Protein AF-V5GSS6-F1 (afdb_monomer)

pLDDT: mean 90.72, std 11.89, range [42.31, 98.62]

Radius of gyration: 19.03 Å; Cα contacts (8 Å, |Δi|>4): 322; chains: 1; bounding box: 52×34×52 Å

InterPro domains:
  IPR001360 Glycoside hydrolase family 1 [PF00232] (30-218)
  IPR001360 Glycoside hydrolase family 1 [PR00131] (113-127)
  IPR001360 Glycoside hydrolase family 1 [PR00131] (185-193)
  IPR001360 Glycoside hydrolase family 1 [PR00131] (201-212)
  IPR001360 Glycoside hydrolase family 1 [PTHR10353] (26-218)
  IPR017853 Glycoside hydrolase superfamily [SSF51445] (29-218)
  IPR018120 Glycoside hydrolase family 1, active site [PS00572] (185-193)

Mean predicted aligned error: 5.28 Å

Foldseek 3Di:
DLLCVLVVLVVVLVVLLVVLCCCVPPPPPVPPDFDDDEFEDAQEAQQDPDPQSVVLNVLRCLLGVVSNVCCAQVQFRDPLLVVLQQVLCVLLPHPGGSRDGDDPVSSVSNYNSGQFYEYAYEAYWYKGAADQDDHDDDDSCSSSRIDTHHDPPFDAAPDPVHGLDQLSLLVVVVVCCVPRNDGHYHYPHYFGHHDPPDPPCVVRVVSVVSNVVSVVVD

Nearest PDB structures (foldseek):
  3vif-assembly1_A  TM=9.449E-01  e=3.484E-22  Neotermes koshunensis
  3vik-assembly1_A  TM=9.457E-01  e=9.449E-22  Neotermes koshunensis
  3vij-assembly1_A  TM=9.451E-01  e=1.139E-21  Neotermes koshunensis
  3vim-assembly1_A  TM=9.456E-01  e=1.876E-21  Neotermes koshunensis
  2zox-assembly1_A  TM=9.275E-01  e=4.259E-19  Homo sapiens

Solvent-accessible surface area (backbone atoms only — not comparable to full-atom values): 12236 Å² total; per-residue (Å²): 115,52,67,54,55,56,49,46,53,49,48,52,51,52,52,50,48,53,52,47,51,42,42,70,72,72,77,32,88,88,52,97,74,83,56,59,65,78,46,64,47,65,26,54,40,46,63,48,94,48,69,60,14,44,51,30,15,52,49,50,46,34,66,54,44,24,56,64,43,24,27,34,74,73,20,45,71,37,64,72,56,53,54,41,36,34,52,52,20,48,73,59,67,43,98,54,51,80,63,84,79,76,50,73,69,52,25,64,61,41,31,65,66,52,73,47,45,32,34,29,45,66,31,38,32,34,16,32,53,45,79,70,62,74,80,84,65,86,39,71,65,50,59,65,25,56,47,75,44,70,62,85,88,49,52,60,46,69,46,94,90,40,24,64,43,34,66,32,55,19,53,43,52,47,48,48,37,71,73,74,38,96,62,59,72,45,78,78,41,70,74,73,58,76,79,83,84,61,86,85,47,64,69,53,53,51,46,52,54,42,38,54,50,20,58,73,75,85

Sequence (218 aa):
WLPRVFMFVVSCLFFFFFASYFYLIYQFSTFEGTITIVIDTTWFEPGSDSEEDQEAAERMLQFTFGLYANPIFMGNWPQVVIDRIAERSELEGFSSSRLPAFTDEEIVYIKGTYDYLALNHYSTLMVNATADAPIGDPSYDNDISVLAWRQPEWPSGSADWFAVVPWGMRRLLVWLKKTYGDVEIIITENGLSDNTGIMEDDHRVSYYQGYLSACLDA

Structure (mmCIF, N/CA/C/O backbone):
data_AF-V5GSS6-F1
#
_entry.id   AF-V5GSS6-F1
#
loop_
_atom_site.group_PDB
_atom_site.id
_atom_site.type_symbol
_atom_site.label_atom_id
_atom_site.label_alt_id
_atom_site.label_comp_id
_atom_site.label_asym_id
_atom_site.label_entity_id
_atom_site.label_seq_id
_atom_site.pdbx_PDB_ins_code
_atom_site.Cartn_x
_atom_site.Cartn_y
_atom_site.Cartn_z
_atom_site.occupancy
_atom_site.B_iso_or_equiv
_atom_site.auth_seq_id
_atom_site.auth_comp_id
_atom_site.auth_asym_id
_atom_site.auth_atom_id
_atom_site.pdbx_PDB_model_num
ATOM 1 N N . TRP A 1 1 ? -7.466 18.459 9.137 1.00 42.31 1 TRP A N 1
ATOM 2 C CA . TRP A 1 1 ? -6.937 17.781 7.937 1.00 42.31 1 TRP A CA 1
ATOM 3 C C . TRP A 1 1 ? -7.313 16.299 7.917 1.00 42.31 1 TRP A C 1
ATOM 5 O O . TRP A 1 1 ? -7.804 15.843 6.897 1.00 42.31 1 TRP A O 1
ATOM 15 N N . LEU A 1 2 ? -7.247 15.591 9.050 1.00 42.59 2 LEU A N 1
ATOM 16 C CA . LEU A 1 2 ? -7.652 14.182 9.178 1.00 42.59 2 LEU A CA 1
ATOM 17 C C . LEU A 1 2 ? -9.080 13.798 8.755 1.00 42.59 2 LEU A C 1
ATOM 19 O O . LEU A 1 2 ? -9.226 12.787 8.071 1.00 42.59 2 LEU A O 1
ATOM 23 N N . PRO A 1 3 ? -10.125 14.600 9.064 1.00 51.25 3 PRO A N 1
ATOM 24 C CA . PRO A 1 3 ? -11.463 14.299 8.578 1.00 51.25 3 PRO A CA 1
ATOM 25 C C . PRO A 1 3 ? -11.501 14.257 7.056 1.00 51.25 3 PRO A C 1
ATOM 27 O O . PRO A 1 3 ? -12.318 13.549 6.512 1.00 51.25 3 PRO A O 1
ATOM 30 N N . ARG A 1 4 ? -10.617 14.977 6.348 1.00 55.94 4 ARG A N 1
ATOM 31 C CA . ARG A 1 4 ? -10.642 15.031 4.882 1.00 55.94 4 ARG A CA 1
ATOM 32 C C . ARG A 1 4 ? -10.049 13.795 4.224 1.00 55.94 4 ARG A C 1
ATOM 34 O O . ARG A 1 4 ? -10.576 13.425 3.192 1.00 55.94 4 ARG A O 1
ATOM 41 N N . VAL A 1 5 ? -9.009 13.170 4.784 1.00 62.09 5 VAL A N 1
ATOM 42 C CA . VAL A 1 5 ? -8.415 11.957 4.187 1.00 62.09 5 VAL A CA 1
ATOM 43 C C . VAL A 1 5 ? -9.380 10.791 4.335 1.00 62.09 5 VAL A C 1
ATOM 45 O O . VAL A 1 5 ? -9.786 10.215 3.333 1.00 62.09 5 VAL A O 1
ATOM 48 N N . PHE A 1 6 ? -9.849 10.517 5.555 1.00 61.66 6 PHE A N 1
ATOM 49 C CA . PHE A 1 6 ? -10.824 9.446 5.759 1.00 61.66 6 PHE A CA 1
ATOM 50 C C . PHE A 1 6 ? -12.158 9.754 5.086 1.00 61.66 6 PHE A C 1
ATOM 52 O O . PHE A 1 6 ? -12.709 8.875 4.443 1.00 61.66 6 PHE A O 1
ATOM 59 N N . MET A 1 7 ? -12.648 10.998 5.116 1.00 55.75 7 MET A N 1
ATOM 60 C CA . MET A 1 7 ? -13.855 11.354 4.360 1.00 55.75 7 MET A CA 1
ATOM 61 C C . MET A 1 7 ? -13.638 11.262 2.849 1.00 55.75 7 MET A C 1
ATOM 63 O O . MET A 1 7 ? -14.589 10.940 2.152 1.00 55.75 7 MET A O 1
ATOM 67 N N . PHE A 1 8 ? -12.435 11.513 2.325 1.00 65.00 8 PHE A N 1
ATOM 68 C CA . PHE A 1 8 ? -12.121 11.315 0.908 1.00 65.00 8 PHE A CA 1
ATOM 69 C C . PHE A 1 8 ? -12.132 9.831 0.551 1.00 65.00 8 PHE A C 1
ATOM 71 O O . PHE A 1 8 ? -12.852 9.456 -0.364 1.00 65.00 8 PHE A O 1
ATOM 78 N N . VAL A 1 9 ? -11.433 8.989 1.317 1.00 67.25 9 VAL A N 1
ATOM 79 C CA . VAL A 1 9 ? -11.430 7.527 1.140 1.00 67.25 9 VAL A CA 1
ATOM 80 C C . VAL A 1 9 ? -12.852 6.980 1.208 1.00 67.25 9 VAL A C 1
ATOM 82 O O . VAL A 1 9 ? -13.300 6.298 0.294 1.00 67.25 9 VAL A O 1
ATOM 85 N N . VAL A 1 10 ? -13.593 7.351 2.252 1.00 70.19 10 VAL A N 1
ATOM 86 C CA . VAL A 1 10 ? -14.997 6.983 2.442 1.00 70.19 10 VAL A CA 1
ATOM 87 C C . VAL A 1 10 ? -15.836 7.469 1.259 1.00 70.19 10 VAL A C 1
ATOM 89 O O . VAL A 1 10 ? -16.574 6.683 0.682 1.00 70.19 10 VAL A O 1
ATOM 92 N N . SER A 1 11 ? -15.681 8.721 0.817 1.00 72.56 11 SER A N 1
ATOM 93 C CA . SER A 1 11 ? -16.411 9.248 -0.346 1.00 72.56 11 SER A CA 1
ATOM 94 C C . SER A 1 11 ? -16.074 8.494 -1.633 1.00 72.56 11 SER A C 1
ATOM 96 O O . SER A 1 11 ? -16.980 8.211 -2.407 1.00 72.56 11 SER A O 1
ATOM 98 N N . CYS A 1 12 ? -14.807 8.144 -1.864 1.00 76.38 12 CYS A N 1
ATOM 99 C CA . CYS A 1 12 ? -14.376 7.340 -3.006 1.00 76.38 12 CYS A CA 1
ATOM 100 C C . CYS A 1 12 ? -14.988 5.939 -2.967 1.00 76.38 12 CYS A C 1
ATOM 102 O O . CYS A 1 12 ? -15.525 5.492 -3.978 1.00 76.38 12 CYS A O 1
ATOM 104 N N . LEU A 1 13 ? -14.967 5.281 -1.804 1.00 75.25 13 LEU A N 1
ATOM 105 C CA . LEU A 1 13 ? -15.565 3.961 -1.613 1.00 75.25 13 LEU A CA 1
ATOM 106 C C . LEU A 1 13 ? -17.078 3.997 -1.812 1.00 75.25 13 LEU A C 1
ATOM 108 O O . LEU A 1 13 ? -17.597 3.178 -2.562 1.00 75.25 13 LEU A O 1
ATOM 112 N N . PHE A 1 14 ? -17.779 4.975 -1.233 1.00 73.75 14 PHE A N 1
ATOM 113 C CA . PHE A 1 14 ? -19.215 5.151 -1.452 1.00 73.75 14 PHE A CA 1
ATOM 114 C C . PHE A 1 14 ? -19.532 5.471 -2.917 1.00 73.75 14 PHE A C 1
ATOM 116 O O . PHE A 1 14 ? -20.496 4.942 -3.463 1.00 73.75 14 PHE A O 1
ATOM 123 N N . PHE A 1 15 ? -18.733 6.297 -3.593 1.00 76.88 15 PHE A N 1
ATOM 124 C CA . PHE A 1 15 ? -18.964 6.608 -5.004 1.00 76.88 15 PHE A CA 1
ATOM 125 C C . PHE A 1 15 ? -18.761 5.380 -5.899 1.00 76.88 15 PHE A C 1
ATOM 127 O O . PHE A 1 15 ? -19.598 5.100 -6.757 1.00 76.88 15 PHE A O 1
ATOM 134 N N . PHE A 1 16 ? -17.688 4.619 -5.665 1.00 76.94 16 PHE A N 1
ATOM 135 C CA . PHE A 1 16 ? -17.433 3.356 -6.353 1.00 76.94 16 PHE A CA 1
ATOM 136 C C . PHE A 1 16 ? -18.555 2.345 -6.100 1.00 76.94 16 PHE A C 1
ATOM 138 O O . PHE A 1 16 ? -19.090 1.765 -7.039 1.00 76.94 16 PHE A O 1
ATOM 145 N N . PHE A 1 17 ? -18.980 2.216 -4.848 1.00 72.88 17 PHE A N 1
ATOM 146 C CA . PHE A 1 17 ? -20.127 1.417 -4.434 1.00 72.88 17 PHE A CA 1
ATOM 147 C C . PHE A 1 17 ? -21.408 1.786 -5.188 1.00 72.88 17 PHE A C 1
ATOM 149 O O . PHE A 1 17 ? -22.110 0.913 -5.693 1.00 72.88 17 PHE A O 1
ATOM 156 N N . PHE A 1 18 ? -21.730 3.078 -5.303 1.00 73.94 18 PHE A N 1
ATOM 157 C CA . PHE A 1 18 ? -22.951 3.496 -5.989 1.00 73.94 18 PHE A CA 1
ATOM 158 C C . PHE A 1 18 ? -22.863 3.164 -7.479 1.00 73.94 18 PHE A C 1
ATOM 160 O O . PHE A 1 18 ? -23.862 2.760 -8.075 1.00 73.94 18 PHE A O 1
ATOM 167 N N . ALA A 1 19 ? -21.672 3.286 -8.067 1.00 73.00 19 ALA A N 1
ATOM 168 C CA . ALA A 1 19 ? -21.424 2.901 -9.447 1.00 73.00 19 ALA A CA 1
ATOM 169 C C . ALA A 1 19 ? -21.544 1.381 -9.661 1.00 73.00 19 ALA A C 1
ATOM 171 O O . ALA A 1 19 ? -22.217 0.969 -10.605 1.00 73.00 19 ALA A O 1
ATOM 172 N N . SER A 1 20 ? -20.967 0.549 -8.786 1.00 70.56 20 SER A N 1
ATOM 173 C CA . SER A 1 20 ? -21.040 -0.916 -8.889 1.00 70.56 20 SER A CA 1
ATOM 174 C C . SER A 1 20 ? -22.449 -1.444 -8.648 1.00 70.56 20 SER A C 1
ATOM 176 O O . SER A 1 20 ? -22.938 -2.274 -9.411 1.00 70.56 20 SER A O 1
ATOM 178 N N . TYR A 1 21 ? -23.170 -0.892 -7.676 1.00 68.81 21 TYR A N 1
ATOM 179 C CA . TYR A 1 21 ? -24.572 -1.228 -7.461 1.00 68.81 21 TYR A CA 1
ATOM 180 C C . TYR A 1 21 ? -25.459 -0.819 -8.639 1.00 68.81 21 TYR A C 1
ATOM 182 O O . TYR A 1 21 ? -26.310 -1.590 -9.083 1.00 68.81 21 TYR A O 1
ATOM 190 N N . PHE A 1 22 ? -25.265 0.388 -9.177 1.00 66.12 22 PHE A N 1
ATOM 191 C CA . PHE A 1 22 ? -26.007 0.832 -10.354 1.00 66.12 22 PHE A CA 1
ATOM 192 C C . PHE A 1 22 ? -25.709 -0.055 -11.571 1.00 66.12 22 PHE A C 1
ATOM 194 O O . PHE A 1 22 ? -26.634 -0.414 -12.305 1.00 66.12 22 PHE A O 1
ATOM 201 N N . TYR A 1 23 ? -24.446 -0.456 -11.743 1.00 62.50 23 TYR A N 1
ATOM 202 C CA . TYR A 1 23 ? -24.013 -1.402 -12.767 1.00 62.50 23 TYR A CA 1
ATOM 203 C C . TYR A 1 23 ? -24.733 -2.754 -12.635 1.00 62.50 23 TYR A C 1
ATOM 205 O O . TYR A 1 23 ? -25.374 -3.204 -13.588 1.00 62.50 23 TYR A O 1
ATOM 213 N N . LEU A 1 24 ? -24.710 -3.338 -11.433 1.00 64.50 24 LEU A N 1
ATOM 214 C CA . LEU A 1 24 ? -25.298 -4.643 -11.127 1.00 64.50 24 LEU A CA 1
ATOM 215 C C . LEU A 1 24 ? -26.832 -4.658 -11.222 1.00 64.50 24 LEU A C 1
ATOM 217 O O . LEU A 1 24 ? -27.405 -5.650 -11.670 1.00 64.50 24 LEU A O 1
ATOM 221 N N . ILE A 1 25 ? -27.514 -3.585 -10.801 1.00 63.66 25 ILE A N 1
ATOM 222 C CA . ILE A 1 25 ? -28.977 -3.599 -10.633 1.00 63.66 25 ILE A CA 1
ATOM 223 C C . ILE A 1 25 ? -29.736 -2.893 -11.757 1.00 63.66 25 ILE A C 1
ATOM 225 O O . ILE A 1 25 ? -30.793 -3.377 -12.164 1.00 63.66 25 ILE A O 1
ATOM 229 N N . TYR A 1 26 ? -29.262 -1.745 -12.243 1.00 59.59 26 TYR A N 1
ATOM 230 C CA . TYR A 1 26 ? -30.151 -0.814 -12.947 1.00 59.59 26 TYR A CA 1
ATOM 231 C C . TYR A 1 26 ? -29.974 -0.735 -14.461 1.00 59.59 26 TYR A C 1
ATOM 233 O O . TYR A 1 26 ? -30.942 -0.358 -15.123 1.00 59.59 26 TYR A O 1
ATOM 241 N N . GLN A 1 27 ? -28.817 -1.079 -15.043 1.00 52.56 27 GLN A N 1
ATOM 242 C CA . GLN A 1 27 ? -28.641 -0.829 -16.485 1.00 52.56 27 GLN A CA 1
ATOM 243 C C . GLN A 1 27 ? -27.786 -1.803 -17.305 1.00 52.56 27 GLN A C 1
ATOM 245 O O . GLN A 1 27 ? -27.842 -1.708 -18.531 1.00 52.56 27 GLN A O 1
ATOM 250 N N . PHE A 1 28 ? -27.064 -2.756 -16.702 1.00 54.84 28 PHE A N 1
ATOM 251 C CA . PHE A 1 28 ? -26.128 -3.602 -17.460 1.00 54.84 28 PHE A CA 1
ATOM 252 C C . PHE A 1 28 ? -26.300 -5.111 -17.286 1.00 54.84 28 PHE A C 1
ATOM 254 O O . PHE A 1 28 ? -25.495 -5.860 -17.816 1.00 54.84 28 PHE A O 1
ATOM 261 N N . SER A 1 29 ? -27.404 -5.598 -16.710 1.00 55.56 29 SER A N 1
ATOM 262 C CA . SE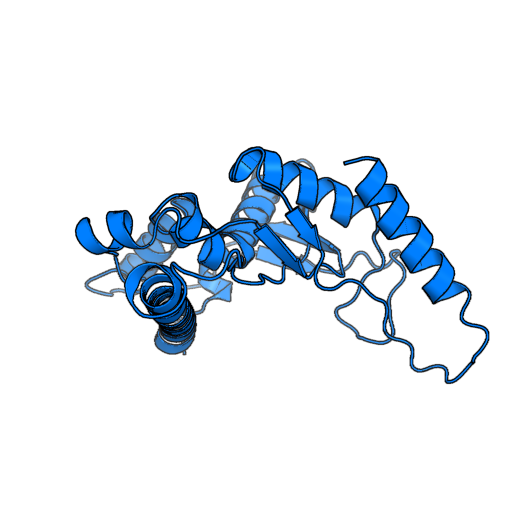R A 1 29 ? -27.706 -7.046 -16.677 1.00 55.56 29 SER A CA 1
ATOM 263 C C . SER A 1 29 ? -27.844 -7.708 -18.063 1.00 55.56 29 SER A C 1
ATOM 265 O O . SER A 1 29 ? -27.986 -8.924 -18.162 1.00 55.56 29 SER A O 1
ATOM 267 N N . THR A 1 30 ? -27.813 -6.914 -19.139 1.00 63.62 30 THR A N 1
ATOM 268 C CA . THR A 1 30 ? -27.814 -7.358 -20.542 1.00 63.62 30 THR A CA 1
ATOM 269 C C . THR A 1 30 ? -26.440 -7.272 -21.220 1.00 63.62 30 THR A C 1
ATOM 271 O O . THR A 1 30 ? -26.314 -7.701 -22.365 1.00 63.62 30 THR A O 1
ATOM 274 N N . PHE A 1 31 ? -25.418 -6.742 -20.541 1.00 67.25 31 PHE A N 1
ATOM 275 C CA . PHE A 1 31 ? -24.056 -6.591 -21.050 1.00 67.25 31 PHE A CA 1
ATOM 276 C C . PHE A 1 31 ? -23.075 -7.361 -20.156 1.00 67.25 31 PHE A C 1
ATOM 278 O O . PHE A 1 31 ? -23.023 -7.132 -18.953 1.00 67.25 31 PHE A O 1
ATOM 285 N N . GLU A 1 32 ? -22.264 -8.237 -20.749 1.00 76.62 32 GLU A N 1
ATOM 286 C CA . GLU A 1 32 ? -21.224 -9.032 -20.067 1.00 76.62 32 GLU A CA 1
ATOM 287 C C . GLU A 1 32 ? -19.963 -8.192 -19.774 1.00 76.62 32 GLU A C 1
ATOM 289 O O . GLU A 1 32 ? -18.865 -8.508 -20.225 1.00 76.62 32 GLU A O 1
ATOM 294 N N . GLY A 1 33 ? -20.125 -7.051 -19.105 1.00 80.69 33 G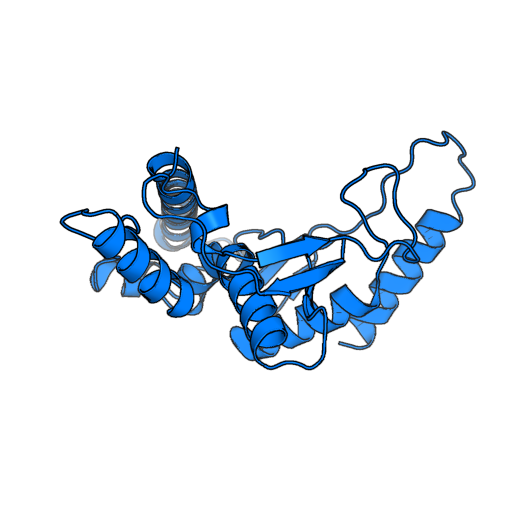LY A N 1
ATOM 295 C CA . GLY A 1 33 ? -18.992 -6.230 -18.676 1.00 80.69 33 GLY A CA 1
ATOM 296 C C . GLY A 1 33 ? -18.473 -6.640 -17.298 1.00 80.69 33 GLY A C 1
ATOM 297 O O . GLY A 1 33 ? -19.100 -7.417 -16.583 1.00 80.69 33 GLY A O 1
ATOM 298 N N . THR A 1 34 ? -17.331 -6.069 -16.930 1.00 87.94 34 THR A N 1
ATOM 299 C CA . THR A 1 34 ? -16.725 -6.215 -15.605 1.00 87.94 34 THR A CA 1
ATOM 300 C C . THR A 1 34 ? -16.420 -4.842 -15.016 1.00 87.94 34 THR A C 1
ATOM 302 O O . THR A 1 34 ? -16.123 -3.899 -15.757 1.00 87.94 34 THR A O 1
ATOM 305 N N . ILE A 1 35 ? -16.444 -4.725 -13.695 1.00 87.50 35 ILE A N 1
ATOM 306 C CA . ILE A 1 35 ? -16.178 -3.510 -12.939 1.00 87.50 35 ILE A CA 1
ATOM 307 C C . ILE A 1 35 ? -15.254 -3.788 -11.749 1.00 87.50 35 ILE A C 1
ATOM 309 O O . ILE A 1 35 ? -15.360 -4.789 -11.041 1.00 87.50 35 ILE A O 1
ATOM 313 N N . THR A 1 36 ? -14.334 -2.860 -11.509 1.00 91.50 36 THR A N 1
ATOM 314 C CA . THR A 1 36 ? -13.512 -2.828 -10.299 1.00 91.50 36 THR A CA 1
ATOM 315 C C . THR A 1 36 ? -13.014 -1.410 -10.026 1.00 91.50 36 THR A C 1
ATOM 317 O O . THR A 1 36 ? -13.252 -0.493 -10.819 1.00 91.50 36 THR A O 1
ATOM 320 N N . ILE A 1 37 ? -12.318 -1.234 -8.907 1.00 90.69 37 ILE A N 1
ATOM 321 C CA . ILE A 1 37 ? -11.563 -0.033 -8.572 1.00 90.69 37 ILE A CA 1
ATOM 322 C C . ILE A 1 37 ? -10.073 -0.273 -8.833 1.00 90.69 37 ILE A C 1
ATOM 324 O O . ILE A 1 37 ? -9.535 -1.332 -8.517 1.00 90.69 37 ILE A O 1
ATOM 328 N N . VAL A 1 38 ? -9.405 0.727 -9.402 1.00 94.94 38 VAL A N 1
ATOM 329 C CA . VAL A 1 38 ? -7.946 0.734 -9.542 1.00 94.94 38 VAL A CA 1
ATOM 330 C C . VAL A 1 38 ? -7.337 1.312 -8.273 1.00 94.94 38 VAL A C 1
ATOM 332 O O . VAL A 1 38 ? -7.702 2.418 -7.871 1.00 94.94 38 VAL A O 1
ATOM 335 N N . ILE A 1 39 ? -6.410 0.581 -7.655 1.00 96.25 39 ILE A N 1
ATOM 336 C CA . ILE A 1 39 ? -5.705 1.023 -6.450 1.00 96.25 39 ILE A CA 1
ATOM 337 C C . ILE A 1 39 ? -4.214 1.138 -6.771 1.00 96.25 39 ILE A C 1
ATOM 339 O O . ILE A 1 39 ? -3.595 0.209 -7.287 1.00 96.25 39 ILE A O 1
ATOM 343 N N . ASP A 1 40 ? -3.642 2.301 -6.476 1.00 95.56 40 ASP A N 1
ATOM 344 C CA . ASP A 1 40 ? -2.203 2.554 -6.544 1.00 95.56 40 ASP A CA 1
ATOM 345 C C . ASP A 1 40 ? -1.521 2.084 -5.257 1.00 95.56 40 ASP A C 1
ATOM 347 O O . ASP A 1 40 ? -2.039 2.305 -4.160 1.00 95.56 40 ASP A O 1
ATOM 351 N N . THR A 1 41 ? -0.370 1.416 -5.378 1.00 96.50 41 THR A N 1
ATOM 352 C CA . THR A 1 41 ? 0.457 1.079 -4.215 1.00 96.50 41 THR A CA 1
ATOM 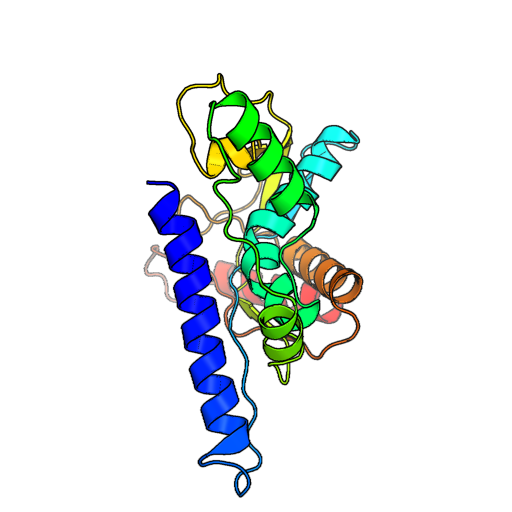353 C C . THR A 1 41 ? 1.928 0.869 -4.548 1.00 96.50 41 THR A C 1
ATOM 355 O O . THR A 1 41 ? 2.319 0.186 -5.497 1.00 96.50 41 THR A O 1
ATOM 358 N N . THR A 1 42 ? 2.763 1.422 -3.673 1.00 97.12 42 THR A N 1
ATOM 359 C CA . THR A 1 42 ? 4.199 1.147 -3.576 1.00 97.12 42 THR A CA 1
ATOM 360 C C . THR A 1 42 ? 4.429 -0.140 -2.785 1.00 97.12 42 THR A C 1
ATOM 362 O O . THR A 1 42 ? 3.733 -0.396 -1.808 1.00 97.12 42 THR A O 1
ATOM 365 N N . TRP A 1 43 ? 5.418 -0.951 -3.169 1.00 98.56 43 TRP A N 1
ATOM 366 C CA . TRP A 1 43 ? 5.855 -2.036 -2.287 1.00 98.56 43 TRP A CA 1
ATOM 367 C C . TRP A 1 43 ? 6.673 -1.444 -1.136 1.00 98.56 43 TRP A C 1
ATOM 369 O O . TRP A 1 43 ? 7.591 -0.656 -1.371 1.00 98.56 43 TRP A O 1
ATOM 379 N N . PHE A 1 44 ? 6.345 -1.822 0.095 1.00 98.44 44 PHE A N 1
ATOM 380 C CA . PHE A 1 44 ? 7.050 -1.376 1.291 1.00 98.44 44 PHE A CA 1
ATOM 381 C C . PHE A 1 44 ? 7.894 -2.527 1.826 1.00 98.44 44 PHE A C 1
ATOM 383 O O . PHE A 1 44 ? 7.375 -3.490 2.381 1.00 98.44 44 PHE A O 1
ATOM 390 N N . GLU A 1 45 ? 9.201 -2.441 1.613 1.00 98.44 45 GLU A N 1
ATOM 391 C CA . GLU A 1 45 ? 10.164 -3.421 2.095 1.00 98.44 45 GLU A CA 1
ATOM 392 C C . GLU A 1 45 ? 10.587 -3.073 3.533 1.00 98.44 45 GLU A C 1
ATOM 394 O O . GLU A 1 45 ? 10.938 -1.917 3.784 1.00 98.44 45 GLU A O 1
ATOM 399 N N . PRO A 1 46 ? 10.596 -4.025 4.482 1.00 98.50 46 PRO A N 1
ATOM 400 C CA . PRO A 1 46 ? 11.126 -3.785 5.821 1.00 98.50 46 PRO A CA 1
ATOM 401 C C . PRO A 1 46 ? 12.583 -3.313 5.773 1.00 98.50 46 PRO A C 1
ATOM 403 O O . PRO A 1 46 ? 13.413 -3.869 5.054 1.00 98.50 46 PRO A O 1
ATOM 406 N N . GLY A 1 47 ? 12.911 -2.290 6.557 1.00 97.94 47 GLY A N 1
ATOM 407 C CA . GLY A 1 47 ? 14.254 -1.717 6.617 1.00 97.94 47 GLY A CA 1
ATOM 408 C C . GLY A 1 47 ? 15.290 -2.627 7.282 1.00 97.94 47 GLY A C 1
ATOM 409 O O . GLY A 1 47 ? 16.493 -2.429 7.098 1.00 97.94 47 GLY A O 1
ATOM 410 N N . SER A 1 48 ? 14.833 -3.627 8.034 1.00 98.06 48 SER A N 1
ATOM 411 C CA . SER A 1 48 ? 15.639 -4.682 8.638 1.00 98.06 48 SER A CA 1
ATOM 412 C C . SER A 1 48 ? 14.796 -5.943 8.869 1.00 98.06 48 SER A C 1
ATOM 414 O O . SER A 1 48 ? 13.582 -5.937 8.676 1.00 98.06 48 SER A O 1
ATOM 416 N N . ASP A 1 49 ? 15.437 -7.024 9.322 1.00 97.88 49 ASP A N 1
ATOM 417 C CA . ASP A 1 49 ? 14.756 -8.271 9.697 1.00 97.88 49 ASP A CA 1
ATOM 418 C C . ASP A 1 49 ? 14.060 -8.194 11.073 1.00 97.88 49 ASP A C 1
ATOM 420 O O . ASP A 1 49 ? 13.563 -9.213 11.558 1.00 97.88 49 ASP A O 1
ATOM 424 N N . SER A 1 50 ? 14.040 -7.028 11.731 1.00 98.50 50 SER A N 1
ATOM 425 C CA . SER A 1 50 ? 13.375 -6.874 13.027 1.00 98.50 50 SER A CA 1
ATOM 426 C C . SER A 1 50 ? 11.856 -7.012 12.893 1.00 98.50 50 SER A C 1
ATOM 428 O O . SER A 1 50 ? 11.271 -6.694 11.855 1.00 98.50 50 SER A O 1
ATOM 430 N N . GLU A 1 51 ? 11.209 -7.500 13.950 1.00 98.44 51 GLU A N 1
ATOM 431 C CA . GLU A 1 51 ? 9.750 -7.650 13.980 1.00 98.44 51 GLU A CA 1
ATOM 432 C C . GLU A 1 51 ? 9.066 -6.285 13.838 1.00 98.44 51 GLU A C 1
ATOM 434 O O . GLU A 1 51 ? 8.107 -6.148 13.084 1.00 98.44 51 GLU A O 1
ATOM 439 N N . GLU A 1 52 ? 9.632 -5.245 14.453 1.00 98.31 52 GLU A N 1
ATOM 440 C CA . GLU A 1 52 ? 9.099 -3.887 14.396 1.00 98.31 52 GLU A CA 1
ATOM 441 C C . GLU A 1 52 ? 9.078 -3.328 12.966 1.00 98.31 52 GLU A C 1
ATOM 443 O O . GLU A 1 52 ? 8.079 -2.741 12.547 1.00 98.31 52 GLU A O 1
ATOM 448 N N . ASP A 1 53 ? 10.151 -3.523 12.192 1.00 98.62 53 ASP A N 1
ATOM 449 C CA . ASP A 1 53 ? 10.219 -3.054 10.804 1.00 98.62 53 ASP A CA 1
ATOM 450 C C . ASP A 1 53 ? 9.300 -3.864 9.875 1.00 98.62 53 ASP A C 1
ATOM 452 O O . ASP A 1 53 ? 8.713 -3.307 8.942 1.00 98.62 53 ASP A O 1
ATOM 456 N N . GLN A 1 54 ? 9.121 -5.162 10.141 1.00 98.62 54 GLN A N 1
ATOM 457 C CA . GLN A 1 54 ? 8.169 -6.002 9.406 1.00 98.62 54 GLN A CA 1
ATOM 458 C C . GLN A 1 54 ? 6.719 -5.575 9.668 1.00 98.62 54 GLN A C 1
ATOM 460 O O . GLN A 1 54 ? 5.937 -5.424 8.726 1.00 98.62 54 GLN A O 1
ATOM 465 N N . GLU A 1 55 ? 6.364 -5.321 10.928 1.00 98.44 55 GLU A N 1
ATOM 466 C CA . GLU A 1 55 ? 5.051 -4.796 11.308 1.00 98.44 55 GLU A CA 1
ATOM 467 C C . GLU A 1 55 ? 4.810 -3.390 10.749 1.00 98.44 55 GLU A C 1
ATOM 469 O O . GLU A 1 55 ? 3.698 -3.073 10.326 1.00 98.44 55 GLU A O 1
ATOM 474 N N . ALA A 1 56 ? 5.841 -2.541 10.713 1.00 98.50 56 ALA A N 1
ATOM 475 C CA . ALA A 1 56 ? 5.775 -1.215 10.109 1.00 98.50 56 ALA A CA 1
ATOM 476 C C . ALA A 1 56 ? 5.488 -1.280 8.601 1.00 98.50 56 ALA A C 1
ATOM 478 O O . ALA A 1 56 ? 4.629 -0.542 8.110 1.00 98.50 56 ALA A O 1
ATOM 479 N N . ALA A 1 57 ? 6.159 -2.175 7.873 1.00 98.62 57 ALA A N 1
ATOM 480 C CA . ALA A 1 57 ? 5.918 -2.389 6.449 1.00 98.62 57 ALA A CA 1
ATOM 481 C C . ALA A 1 57 ? 4.491 -2.902 6.176 1.00 98.62 57 ALA A C 1
ATOM 483 O O . ALA A 1 57 ? 3.788 -2.343 5.331 1.00 98.62 57 ALA A O 1
ATOM 484 N N . GLU A 1 58 ? 4.023 -3.897 6.938 1.00 98.62 58 GLU A N 1
ATOM 485 C CA . GLU A 1 58 ? 2.645 -4.401 6.838 1.00 98.62 58 GLU A CA 1
ATOM 486 C C . GLU A 1 58 ? 1.626 -3.305 7.169 1.00 98.62 58 GLU A C 1
ATOM 488 O O . GLU A 1 58 ? 0.655 -3.103 6.440 1.00 98.62 58 GLU A O 1
ATOM 493 N N . ARG A 1 59 ? 1.862 -2.531 8.233 1.00 98.25 59 ARG A N 1
ATOM 494 C CA . ARG A 1 59 ? 1.005 -1.400 8.598 1.00 98.25 59 ARG A CA 1
ATOM 495 C C . ARG A 1 59 ? 0.937 -0.373 7.470 1.00 98.25 59 ARG A C 1
ATOM 497 O O . ARG A 1 59 ? -0.156 0.084 7.148 1.00 98.25 59 ARG A O 1
ATOM 504 N N . MET A 1 60 ? 2.057 -0.046 6.828 1.00 98.12 60 MET A N 1
ATOM 505 C CA . MET A 1 60 ? 2.070 0.875 5.690 1.00 98.12 60 MET A CA 1
ATOM 506 C C . MET A 1 60 ? 1.261 0.332 4.499 1.00 98.12 60 MET A C 1
ATOM 508 O O . MET A 1 60 ? 0.480 1.080 3.908 1.00 98.12 60 MET A O 1
ATOM 512 N N . LEU A 1 61 ? 1.364 -0.967 4.184 1.00 98.62 61 LEU A N 1
ATOM 513 C CA . LEU A 1 61 ? 0.538 -1.620 3.153 1.00 98.62 61 LEU A CA 1
ATOM 514 C C . LEU A 1 61 ? -0.959 -1.554 3.486 1.00 98.62 61 LEU A C 1
ATOM 516 O O . LEU A 1 61 ? -1.778 -1.254 2.618 1.00 98.62 61 LEU A O 1
ATOM 520 N N . GLN A 1 62 ? -1.330 -1.774 4.748 1.00 98.38 62 GLN A N 1
ATOM 521 C CA . GLN A 1 62 ? -2.728 -1.716 5.179 1.00 98.38 62 GLN A CA 1
ATOM 522 C C . GLN A 1 62 ? -3.287 -0.289 5.181 1.00 98.38 62 GLN A C 1
ATOM 524 O O . GLN A 1 62 ? -4.433 -0.086 4.793 1.00 98.38 62 GLN A O 1
ATOM 529 N N . PHE A 1 63 ? -2.496 0.713 5.568 1.00 97.06 63 PHE A N 1
ATOM 530 C CA . PHE A 1 63 ? -2.924 2.111 5.504 1.00 97.06 63 PHE A CA 1
ATOM 531 C C . PHE A 1 63 ? -3.005 2.630 4.058 1.00 97.06 63 PHE A C 1
ATOM 533 O O . PHE A 1 63 ? -3.836 3.483 3.776 1.00 97.06 63 PHE A O 1
ATOM 540 N N . THR A 1 64 ? -2.214 2.093 3.126 1.00 95.38 64 THR A N 1
ATOM 541 C CA . THR A 1 64 ? -2.237 2.499 1.708 1.00 95.38 64 THR A CA 1
ATOM 542 C C . THR A 1 64 ? -3.206 1.658 0.874 1.00 95.38 64 THR A C 1
ATOM 544 O O . THR A 1 64 ? -4.317 2.106 0.597 1.00 95.38 64 THR A O 1
ATOM 547 N N . PHE A 1 65 ? -2.829 0.434 0.503 1.00 97.38 65 PHE A N 1
ATOM 548 C CA . PHE A 1 65 ? -3.661 -0.464 -0.301 1.00 97.38 65 PHE A CA 1
ATOM 549 C C . PHE A 1 65 ? -4.889 -0.944 0.478 1.00 97.38 65 PHE A C 1
ATOM 551 O O . PHE A 1 65 ? -6.024 -0.869 -0.002 1.00 97.38 65 PHE A O 1
ATOM 558 N N . GLY A 1 66 ? -4.661 -1.422 1.706 1.00 97.56 66 GLY A N 1
ATOM 559 C CA . GLY A 1 66 ? -5.689 -2.066 2.524 1.00 97.56 66 GLY A CA 1
ATOM 560 C C . GLY A 1 66 ? -6.853 -1.146 2.870 1.00 97.56 66 GLY A C 1
ATOM 561 O O . GLY A 1 66 ? -7.989 -1.604 2.955 1.00 97.56 66 GLY A O 1
ATOM 562 N N . LEU A 1 67 ? -6.613 0.158 2.989 1.00 94.81 67 LEU A N 1
ATOM 563 C CA . LEU A 1 67 ? -7.644 1.132 3.319 1.00 94.81 67 LEU A CA 1
ATOM 564 C C . LEU A 1 67 ? -8.741 1.197 2.246 1.00 94.81 67 LEU A C 1
ATOM 566 O O . LEU A 1 67 ? -9.899 1.421 2.579 1.00 94.81 67 LEU A O 1
ATOM 570 N N . TYR A 1 68 ? -8.404 0.940 0.981 1.00 94.00 68 TYR A N 1
ATOM 571 C CA . TYR A 1 68 ? -9.377 0.862 -0.111 1.00 94.00 68 TYR A CA 1
ATOM 572 C C . TYR A 1 68 ? -9.813 -0.578 -0.392 1.00 94.00 68 TYR A C 1
ATOM 574 O O . TYR A 1 68 ? -10.995 -0.838 -0.614 1.00 94.00 68 TYR A O 1
ATOM 582 N N . ALA A 1 69 ? -8.874 -1.525 -0.361 1.00 96.12 69 ALA A N 1
ATOM 583 C CA . ALA A 1 69 ? -9.148 -2.905 -0.732 1.00 96.12 69 ALA A CA 1
ATOM 584 C C . ALA A 1 69 ? -9.897 -3.686 0.357 1.00 96.12 69 ALA A C 1
ATOM 586 O O . ALA A 1 69 ? -10.840 -4.406 0.043 1.00 96.12 69 ALA A O 1
ATOM 587 N N . ASN A 1 70 ? -9.555 -3.559 1.642 1.00 97.31 70 ASN A N 1
ATOM 588 C CA . ASN A 1 70 ? -10.203 -4.378 2.671 1.00 97.31 70 ASN A CA 1
ATOM 589 C C . ASN A 1 70 ? -11.726 -4.199 2.730 1.00 97.31 70 ASN A C 1
ATOM 591 O O . ASN A 1 70 ? -12.405 -5.223 2.800 1.00 97.31 70 ASN A O 1
ATOM 595 N N . PRO A 1 71 ? -12.304 -2.988 2.642 1.00 95.56 71 PRO A N 1
ATOM 596 C CA . PRO A 1 71 ? -13.757 -2.855 2.590 1.00 95.56 71 PRO A CA 1
ATOM 597 C C . PRO A 1 71 ? -14.372 -3.654 1.430 1.00 95.56 71 PRO A C 1
ATOM 599 O O . PRO A 1 71 ? -15.308 -4.417 1.630 1.00 95.56 71 PRO A O 1
ATOM 602 N N . ILE A 1 72 ? -13.781 -3.587 0.238 1.00 94.19 72 ILE A N 1
ATOM 603 C CA . ILE A 1 72 ? -14.307 -4.242 -0.969 1.00 94.19 72 ILE A CA 1
ATOM 604 C C . ILE A 1 72 ? -14.100 -5.764 -0.941 1.00 94.19 72 ILE A C 1
ATOM 606 O O . ILE A 1 72 ? -15.004 -6.521 -1.286 1.00 94.19 72 ILE A O 1
ATOM 610 N N . PHE A 1 73 ? -12.936 -6.243 -0.508 1.00 94.69 73 PHE A N 1
ATOM 611 C CA . PHE A 1 73 ? -12.577 -7.664 -0.574 1.00 94.69 73 PHE A CA 1
ATOM 612 C C . PHE A 1 73 ? -12.921 -8.434 0.713 1.00 94.69 73 PHE A C 1
ATOM 614 O O . PHE A 1 73 ? -13.310 -9.601 0.663 1.00 94.69 73 PHE A O 1
ATOM 621 N N . MET A 1 74 ? -12.828 -7.780 1.873 1.00 95.44 74 MET A N 1
ATOM 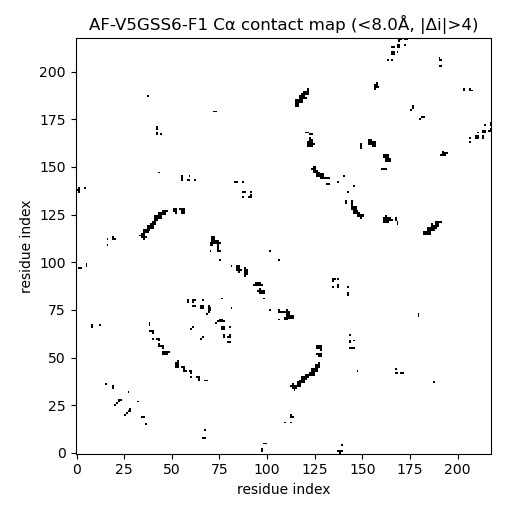622 C CA . MET A 1 74 ? -13.008 -8.386 3.200 1.00 95.44 74 MET A CA 1
ATOM 623 C C . MET A 1 74 ? -14.255 -7.888 3.941 1.00 95.44 74 MET A C 1
ATOM 625 O O . MET A 1 74 ? -14.810 -8.644 4.746 1.00 95.44 74 MET A O 1
ATOM 629 N N . GLY A 1 75 ? -14.738 -6.684 3.623 1.00 95.00 75 GLY A N 1
ATOM 630 C CA . GLY A 1 75 ? -15.986 -6.089 4.110 1.00 95.00 75 GLY A CA 1
ATOM 631 C C . GLY A 1 75 ? -15.814 -4.905 5.062 1.00 95.00 75 GLY A C 1
ATOM 632 O O . GLY A 1 75 ? -16.707 -4.077 5.155 1.00 95.00 75 GLY A O 1
ATOM 633 N N . ASN A 1 76 ? -14.686 -4.791 5.763 1.00 95.94 76 ASN A N 1
ATOM 634 C CA . ASN A 1 76 ? -14.446 -3.733 6.753 1.00 95.94 76 ASN A CA 1
ATOM 635 C C . ASN A 1 76 ? -13.032 -3.154 6.587 1.00 95.94 76 ASN A C 1
ATOM 637 O O . ASN A 1 76 ? -12.257 -3.663 5.782 1.00 95.94 76 ASN A O 1
ATOM 641 N N . TRP A 1 77 ? -12.671 -2.112 7.334 1.00 97.44 77 TRP A N 1
ATOM 642 C CA . TRP A 1 77 ? -11.302 -1.595 7.370 1.00 97.44 77 TRP A CA 1
ATOM 643 C C . TRP A 1 77 ? -10.295 -2.661 7.837 1.00 97.44 77 TRP A C 1
ATOM 645 O O . TRP A 1 77 ? -10.670 -3.608 8.537 1.00 97.44 77 TRP A O 1
ATOM 655 N N . PRO A 1 78 ? -8.997 -2.519 7.513 1.00 98.25 78 PRO A N 1
ATOM 656 C CA . PRO A 1 78 ? -7.965 -3.339 8.136 1.00 98.25 78 PRO A CA 1
ATOM 657 C C . PRO A 1 78 ? -7.966 -3.192 9.658 1.00 98.25 78 PRO A C 1
ATOM 659 O O . PRO A 1 78 ? -8.013 -2.075 10.173 1.00 98.25 78 PRO A O 1
ATOM 662 N N . GLN A 1 79 ? -7.846 -4.307 10.384 1.00 97.94 79 GLN A N 1
ATOM 663 C CA . GLN A 1 79 ? -7.893 -4.294 11.850 1.00 97.94 79 GLN A CA 1
ATOM 664 C C . GLN A 1 79 ? -6.801 -3.396 12.453 1.00 97.94 79 GLN A C 1
ATOM 666 O O . GLN A 1 79 ? -7.086 -2.593 13.334 1.00 97.94 79 GLN A O 1
ATOM 671 N N . VAL A 1 80 ? -5.583 -3.433 11.895 1.00 97.88 80 VAL A N 1
ATOM 672 C CA . VAL A 1 80 ? -4.471 -2.564 12.323 1.00 97.88 80 VAL A CA 1
ATOM 673 C C . VAL A 1 80 ? -4.789 -1.071 12.176 1.00 97.88 80 VAL A C 1
ATOM 675 O O . VAL A 1 80 ? -4.345 -0.264 12.988 1.00 97.88 80 VAL A O 1
ATOM 678 N N . VAL A 1 81 ? -5.580 -0.688 11.169 1.00 98.00 81 VAL A N 1
ATOM 679 C CA . VAL A 1 81 ? -6.015 0.701 10.965 1.00 98.00 81 VAL A CA 1
ATOM 680 C C . VAL A 1 81 ? -7.061 1.082 12.016 1.00 98.00 81 VAL A C 1
ATOM 682 O O . VAL A 1 81 ? -6.970 2.161 12.603 1.00 98.00 81 VAL A O 1
ATOM 685 N N . ILE A 1 82 ? -8.028 0.193 12.277 1.00 98.00 82 ILE A N 1
ATOM 686 C CA . ILE A 1 82 ? -9.076 0.389 13.291 1.00 98.00 82 ILE A CA 1
ATOM 687 C C . ILE A 1 82 ? -8.445 0.606 14.665 1.00 98.00 82 ILE A C 1
ATOM 689 O O . ILE A 1 82 ? -8.689 1.639 15.291 1.00 98.00 82 ILE A O 1
ATOM 693 N N . ASP A 1 83 ? -7.622 -0.346 15.101 1.00 98.19 83 ASP A N 1
ATOM 694 C CA . ASP A 1 83 ? -7.049 -0.367 16.447 1.00 98.19 83 ASP A CA 1
ATOM 695 C C . ASP A 1 83 ? -6.171 0.859 16.676 1.00 98.19 83 ASP A C 1
ATOM 697 O O . ASP A 1 83 ? -6.322 1.576 17.667 1.00 98.19 83 ASP A O 1
ATOM 701 N N . ARG A 1 84 ? -5.308 1.165 15.706 1.00 97.00 84 ARG A N 1
ATOM 702 C CA . ARG A 1 84 ? -4.337 2.243 15.844 1.00 97.00 84 ARG A CA 1
ATOM 703 C C . ARG A 1 84 ? -4.970 3.624 15.827 1.00 97.00 84 ARG A C 1
ATOM 705 O O . ARG A 1 84 ? -4.606 4.479 16.632 1.00 97.00 84 ARG A O 1
ATOM 712 N N . ILE A 1 85 ? -5.949 3.862 14.951 1.00 97.31 85 ILE A N 1
ATOM 713 C CA . ILE A 1 85 ? -6.656 5.146 14.948 1.00 97.31 85 ILE A CA 1
ATOM 714 C C . ILE A 1 85 ? -7.510 5.279 16.209 1.00 97.31 85 ILE A C 1
ATOM 716 O O . ILE A 1 85 ? -7.588 6.386 16.745 1.00 97.31 85 ILE A O 1
ATOM 720 N N . ALA A 1 86 ? -8.124 4.198 16.701 1.00 97.81 86 ALA A N 1
ATOM 721 C CA . ALA A 1 86 ? -8.894 4.217 17.941 1.00 97.81 86 ALA A CA 1
ATOM 722 C C . ALA A 1 86 ? -8.013 4.589 19.143 1.00 97.81 86 ALA A C 1
ATOM 724 O O . ALA A 1 86 ? -8.322 5.569 19.821 1.00 97.81 86 ALA A O 1
ATOM 725 N N . GLU A 1 87 ? -6.884 3.899 19.330 1.00 97.44 87 GLU A N 1
ATOM 726 C CA . GLU A 1 87 ? -5.905 4.180 20.389 1.00 97.44 87 GLU A CA 1
ATOM 727 C C . GLU A 1 87 ? -5.421 5.633 20.328 1.00 97.44 87 GLU A C 1
ATOM 729 O O . GLU A 1 87 ? -5.533 6.389 21.295 1.00 97.44 87 GLU A O 1
ATOM 734 N N . ARG A 1 88 ? -4.952 6.072 19.154 1.00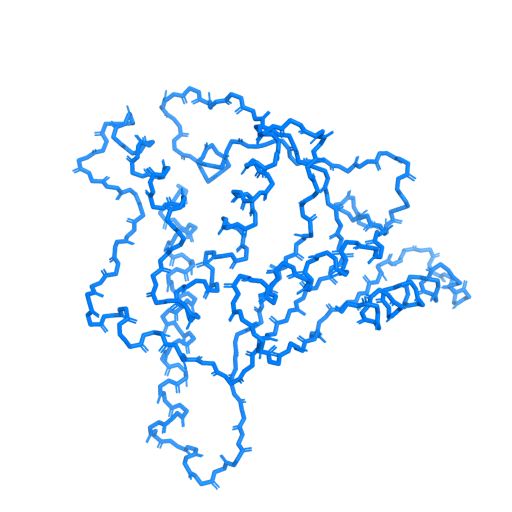 96.94 88 ARG A N 1
ATOM 735 C CA . ARG A 1 88 ? -4.496 7.452 18.954 1.00 96.94 88 ARG A CA 1
ATOM 736 C C . ARG A 1 88 ? -5.609 8.459 19.241 1.00 96.94 88 ARG A C 1
ATOM 738 O O . ARG A 1 88 ? -5.351 9.495 19.836 1.00 96.94 88 ARG A O 1
ATOM 745 N N . SER A 1 89 ? -6.851 8.182 18.838 1.00 97.19 89 SER A N 1
ATOM 746 C CA . SER A 1 89 ? -7.986 9.084 19.093 1.00 97.19 89 SER A CA 1
ATOM 747 C C . SER A 1 89 ? -8.303 9.206 20.584 1.00 97.19 89 SER A C 1
ATOM 749 O O . SER A 1 89 ? -8.581 10.308 21.051 1.00 97.19 89 SER A O 1
ATOM 751 N N . GLU A 1 90 ? -8.236 8.104 21.329 1.00 97.69 90 GLU A N 1
ATOM 752 C CA . GLU A 1 90 ? -8.428 8.109 22.780 1.00 97.69 90 GLU A CA 1
ATOM 753 C C . GLU A 1 90 ? -7.340 8.931 23.480 1.00 97.69 90 GLU A C 1
ATOM 755 O O . GLU A 1 90 ? -7.654 9.812 24.282 1.00 97.69 90 GLU A O 1
ATOM 760 N N . LEU A 1 91 ? -6.070 8.711 23.123 1.00 97.19 91 LEU A N 1
ATOM 761 C CA . LEU A 1 91 ? -4.940 9.457 23.683 1.00 97.19 91 LEU A CA 1
ATOM 762 C C . LEU A 1 91 ? -5.034 10.961 23.391 1.00 97.19 91 LEU A C 1
ATOM 764 O O . LEU A 1 91 ? -4.729 11.780 24.255 1.00 97.19 91 LEU A O 1
ATOM 768 N N . GLU A 1 92 ? -5.510 11.323 22.201 1.00 95.88 92 GLU A N 1
ATOM 769 C CA . GLU A 1 92 ? -5.776 12.704 21.776 1.00 95.88 92 GLU A CA 1
ATOM 770 C C . GLU A 1 92 ? -7.028 13.321 22.440 1.00 95.88 92 GLU A C 1
ATOM 772 O O . GLU A 1 92 ? -7.348 14.489 22.213 1.00 95.88 92 GLU A O 1
ATOM 777 N N . GLY A 1 93 ? -7.745 12.566 23.280 1.00 96.44 93 GLY A N 1
ATOM 778 C CA . GLY A 1 93 ? -8.891 13.048 24.050 1.00 96.44 93 GLY A CA 1
ATOM 779 C C . GLY A 1 93 ? -10.204 13.119 23.266 1.00 96.44 93 GLY A C 1
ATOM 780 O O . GLY A 1 93 ? -11.143 13.791 23.703 1.00 96.44 93 GLY A O 1
ATOM 781 N N . PHE A 1 94 ? -10.303 12.446 22.116 1.00 96.44 94 PHE A N 1
ATOM 782 C CA . PHE A 1 94 ? -11.568 12.330 21.395 1.00 96.44 94 PHE A CA 1
ATOM 783 C C . PHE A 1 94 ? -12.506 11.354 22.112 1.00 96.44 94 PHE A C 1
ATOM 785 O O . PHE A 1 94 ? -12.103 10.298 22.585 1.00 96.44 94 PHE A O 1
ATOM 792 N N . SER A 1 95 ? -13.802 11.672 22.133 1.00 96.06 95 SER A N 1
ATOM 793 C CA . SER A 1 95 ? -14.836 10.802 22.713 1.00 96.06 95 SER A CA 1
ATOM 794 C C . SER A 1 95 ? -15.178 9.580 21.850 1.00 96.06 95 SER A C 1
ATOM 796 O O . SER A 1 95 ? -15.989 8.751 22.255 1.00 96.06 95 SER A O 1
ATOM 798 N N . SER A 1 96 ? -14.623 9.496 20.639 1.00 94.94 96 SER A N 1
ATOM 799 C CA . SER A 1 96 ? -14.825 8.409 19.677 1.00 94.94 96 SER A CA 1
ATOM 800 C C . SER A 1 96 ? -13.659 8.358 18.687 1.00 94.94 96 SER A C 1
ATOM 802 O O . SER A 1 96 ? -12.928 9.341 18.540 1.00 94.94 96 SER A O 1
ATOM 804 N N . SER A 1 97 ? -13.490 7.220 18.005 1.00 96.06 97 SER A N 1
ATOM 805 C CA . SER A 1 97 ? -12.468 7.072 16.964 1.00 96.06 97 SER A CA 1
ATOM 806 C C . SER A 1 97 ? -12.661 8.091 15.838 1.00 96.06 97 SER A C 1
ATOM 808 O O . SER A 1 97 ? -13.783 8.373 15.416 1.00 96.06 97 SER A O 1
ATOM 810 N N . ARG A 1 98 ? -11.548 8.620 15.317 1.00 94.94 98 ARG A N 1
ATOM 811 C CA . ARG A 1 98 ? 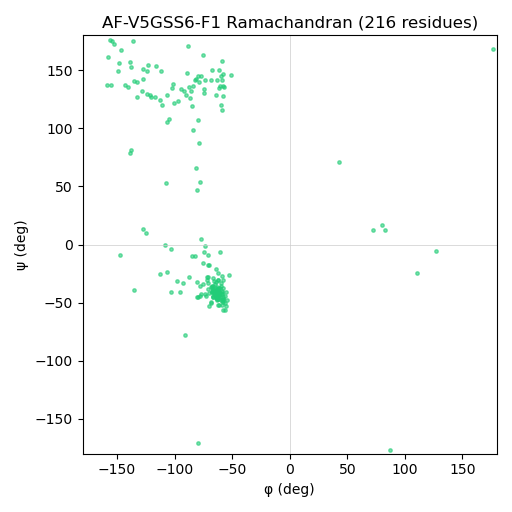-11.529 9.484 14.125 1.00 94.94 98 ARG A CA 1
ATOM 812 C C . ARG A 1 98 ? -11.828 8.710 12.833 1.00 94.94 98 ARG A C 1
ATOM 814 O O . ARG A 1 98 ? -12.167 9.344 11.835 1.00 94.94 98 ARG A O 1
ATOM 821 N N . LEU A 1 99 ? -11.703 7.378 12.843 1.00 94.50 99 LEU A N 1
ATOM 822 C CA . LEU A 1 99 ? -12.078 6.502 11.732 1.00 94.50 99 LEU A CA 1
ATOM 823 C C . LEU A 1 99 ? -13.578 6.167 11.825 1.00 94.50 99 LEU A C 1
ATOM 825 O O . LEU A 1 99 ? -13.988 5.560 12.817 1.00 94.50 99 LEU A O 1
ATOM 829 N N . PRO A 1 100 ? -14.401 6.522 10.821 1.00 92.12 100 PRO A N 1
ATOM 830 C CA . PRO A 1 100 ? -15.806 6.130 10.796 1.00 92.12 100 PRO A CA 1
ATOM 831 C C . PRO A 1 100 ? -15.958 4.607 10.767 1.00 92.12 100 PRO A C 1
ATOM 833 O O . PRO A 1 100 ? -15.287 3.932 9.988 1.00 92.12 100 PRO A O 1
ATOM 836 N N . ALA A 1 101 ? -16.852 4.067 11.590 1.00 92.06 101 ALA A N 1
ATOM 837 C CA . ALA A 1 101 ? -17.200 2.652 11.546 1.00 92.06 101 ALA A CA 1
ATOM 838 C C . ALA A 1 101 ? -18.241 2.394 10.450 1.00 92.06 101 ALA A C 1
ATOM 840 O O . ALA A 1 101 ? -19.165 3.193 10.293 1.00 92.06 101 ALA A O 1
ATOM 841 N N . PHE A 1 102 ? -18.108 1.270 9.745 1.00 91.19 102 PHE A N 1
ATOM 842 C CA . PHE A 1 102 ? -19.186 0.749 8.911 1.00 91.19 102 PHE A CA 1
ATOM 843 C C . PHE A 1 102 ? -20.253 0.076 9.778 1.00 91.19 102 PHE A C 1
ATOM 845 O O . PHE A 1 102 ? -19.925 -0.562 10.783 1.00 91.19 102 PHE A O 1
ATOM 852 N N . THR A 1 103 ? -21.520 0.187 9.383 1.00 93.19 103 THR A N 1
ATOM 853 C CA . THR A 1 103 ? -22.582 -0.655 9.952 1.00 93.19 103 THR A CA 1
ATOM 854 C C . THR A 1 103 ? -22.507 -2.077 9.398 1.00 93.19 103 THR A C 1
ATOM 856 O O . THR A 1 103 ? -2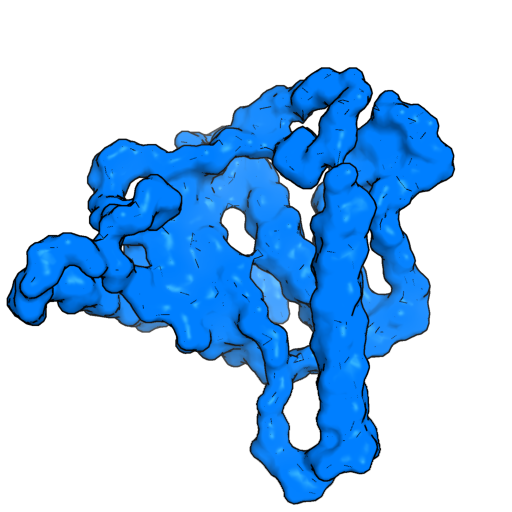1.897 -2.319 8.355 1.00 93.19 103 THR A O 1
ATOM 859 N N . ASP A 1 104 ? -23.160 -3.031 10.064 1.00 95.56 104 ASP A N 1
ATOM 860 C CA . ASP A 1 104 ? -23.226 -4.413 9.575 1.00 95.56 104 ASP A CA 1
ATOM 861 C C . ASP A 1 104 ? -23.854 -4.486 8.170 1.00 95.56 104 ASP A C 1
ATOM 863 O O . ASP A 1 104 ? -23.401 -5.251 7.318 1.00 95.56 104 ASP A O 1
ATOM 867 N N . GLU A 1 105 ? -24.863 -3.654 7.893 1.00 92.50 105 GLU A N 1
ATOM 868 C CA . GLU A 1 105 ? -25.486 -3.554 6.571 1.00 92.50 105 GLU A CA 1
ATOM 869 C C . GLU A 1 105 ? -24.522 -3.001 5.517 1.00 92.50 105 GLU A C 1
ATOM 871 O O . GLU A 1 105 ? -24.487 -3.513 4.397 1.00 92.50 105 GLU A O 1
ATOM 876 N N . GLU A 1 106 ? -23.727 -1.984 5.862 1.00 89.50 106 GLU A N 1
ATOM 877 C CA . GLU A 1 106 ? -22.725 -1.411 4.958 1.00 89.50 106 GLU A CA 1
ATOM 878 C C . GLU A 1 106 ? -21.624 -2.428 4.637 1.00 89.50 106 GLU A C 1
ATOM 880 O O . GLU A 1 106 ? -21.293 -2.596 3.463 1.00 89.50 106 GLU A O 1
ATOM 885 N N . ILE A 1 107 ? -21.129 -3.159 5.646 1.00 92.00 107 ILE A N 1
ATOM 886 C CA . ILE A 1 107 ? -20.126 -4.229 5.495 1.00 92.00 107 ILE A CA 1
ATOM 887 C C . ILE A 1 107 ? -20.626 -5.311 4.536 1.00 92.00 107 ILE A C 1
ATOM 889 O O . ILE A 1 107 ? -19.909 -5.716 3.618 1.00 92.00 107 ILE A O 1
ATOM 893 N N . VAL A 1 108 ? -21.854 -5.797 4.748 1.00 90.81 108 VAL A N 1
ATOM 894 C CA . VAL A 1 108 ? -22.455 -6.836 3.900 1.00 90.81 108 VAL A CA 1
ATOM 895 C C . VAL A 1 108 ? -22.588 -6.355 2.461 1.00 90.81 108 VAL A C 1
ATOM 897 O O . VAL A 1 108 ? -22.396 -7.143 1.539 1.00 90.81 108 VAL A O 1
ATOM 900 N N . TYR A 1 109 ? -22.913 -5.081 2.265 1.00 86.38 109 TYR A N 1
ATOM 901 C CA . TYR A 1 109 ? -23.158 -4.551 0.935 1.00 86.38 109 TYR A CA 1
ATOM 902 C C . TYR A 1 109 ? -21.864 -4.268 0.165 1.00 86.38 109 TYR A C 1
ATOM 904 O O . TYR A 1 109 ? -21.785 -4.584 -1.019 1.00 86.38 109 TYR A O 1
ATOM 912 N N . ILE A 1 110 ? -20.853 -3.660 0.793 1.00 88.88 110 ILE A N 1
ATOM 913 C CA . ILE A 1 110 ? -19.610 -3.283 0.100 1.00 88.88 110 ILE A CA 1
ATOM 914 C C . ILE A 1 110 ? -18.742 -4.497 -0.247 1.00 88.88 110 ILE A C 1
ATOM 916 O O . ILE A 1 110 ? -18.036 -4.495 -1.261 1.00 88.88 110 ILE A O 1
ATOM 920 N N . LYS A 1 111 ? -18.812 -5.554 0.565 1.00 92.56 111 LYS A N 1
ATOM 921 C CA . LYS A 1 111 ? -18.032 -6.770 0.361 1.00 92.56 111 LYS A CA 1
ATOM 922 C C . LYS A 1 111 ? -18.415 -7.471 -0.943 1.00 92.56 111 LYS A C 1
ATOM 924 O O . LYS A 1 111 ? -19.573 -7.803 -1.166 1.00 92.56 111 LYS A O 1
ATOM 929 N N . GLY A 1 112 ? -17.419 -7.789 -1.763 1.00 91.31 112 GLY A N 1
ATOM 930 C CA . GLY A 1 112 ? -17.605 -8.501 -3.028 1.00 91.31 112 GLY A CA 1
ATOM 931 C C . GLY A 1 112 ? -18.009 -7.606 -4.197 1.00 91.31 112 GLY A C 1
ATOM 932 O O . GLY A 1 112 ? -18.406 -8.123 -5.233 1.00 91.31 112 GLY A O 1
ATOM 933 N N . THR A 1 113 ? -17.916 -6.279 -4.064 1.00 91.12 113 THR A N 1
ATOM 934 C CA . THR A 1 113 ? -18.255 -5.328 -5.141 1.00 91.12 113 THR A CA 1
ATOM 935 C C . THR A 1 113 ? -17.129 -5.166 -6.174 1.00 91.12 113 THR A C 1
ATOM 937 O O . THR A 1 113 ? -16.755 -4.054 -6.537 1.00 91.12 113 THR A O 1
ATOM 940 N N . TYR A 1 114 ? -16.568 -6.280 -6.645 1.00 91.94 114 TYR A N 1
ATOM 941 C CA . TYR A 1 114 ? -15.473 -6.325 -7.614 1.00 91.94 114 TYR A CA 1
ATOM 942 C C . TYR A 1 114 ? -15.574 -7.580 -8.488 1.00 91.94 114 TYR A C 1
ATOM 944 O O . TYR A 1 114 ? -16.004 -8.627 -8.008 1.00 91.94 114 TYR A O 1
ATOM 952 N N . ASP A 1 115 ? -15.105 -7.489 -9.732 1.00 91.75 115 ASP A N 1
ATOM 953 C CA . ASP A 1 115 ? -14.926 -8.663 -10.599 1.00 91.75 115 ASP A CA 1
ATOM 954 C C . ASP A 1 115 ? -13.471 -9.170 -10.615 1.00 91.75 115 ASP A C 1
ATOM 956 O O . ASP A 1 115 ? -13.223 -10.367 -10.727 1.00 91.75 115 ASP A O 1
ATOM 960 N N . TYR A 1 116 ? -12.501 -8.266 -10.459 1.00 95.00 116 TYR A N 1
ATOM 961 C CA . TYR A 1 116 ? -11.059 -8.546 -10.403 1.00 95.00 116 TYR A CA 1
ATOM 962 C C . TYR A 1 116 ? -10.341 -7.462 -9.585 1.00 95.00 116 TYR A C 1
ATOM 964 O O . TYR A 1 116 ? -10.946 -6.454 -9.216 1.00 95.00 116 TYR A O 1
ATOM 972 N N . LEU A 1 117 ? -9.053 -7.632 -9.291 1.00 97.00 117 LEU A N 1
ATOM 973 C CA . LEU A 1 117 ? -8.228 -6.633 -8.608 1.00 97.00 117 LEU A CA 1
ATOM 974 C C . LEU A 1 117 ? -7.428 -5.832 -9.639 1.00 97.00 117 LEU A C 1
ATOM 976 O O . LEU A 1 117 ? -6.670 -6.409 -10.414 1.00 97.00 117 LEU A O 1
ATOM 980 N N . ALA A 1 118 ? -7.565 -4.506 -9.645 1.00 97.25 118 ALA A N 1
ATOM 981 C CA . ALA A 1 118 ? -6.773 -3.641 -10.516 1.00 97.25 118 ALA A CA 1
ATOM 982 C C . ALA A 1 118 ? -5.699 -2.875 -9.734 1.00 97.25 118 ALA A C 1
ATOM 984 O O . ALA A 1 118 ? -5.991 -2.227 -8.726 1.00 97.25 118 ALA A O 1
ATOM 985 N N . LEU A 1 119 ? -4.459 -2.948 -10.217 1.00 98.12 119 LEU A N 1
ATOM 986 C CA . LEU A 1 119 ? -3.277 -2.425 -9.538 1.00 98.12 119 LEU A CA 1
ATOM 987 C C . LEU A 1 119 ? -2.511 -1.439 -10.422 1.00 98.12 119 LEU A C 1
ATOM 989 O O . LEU A 1 119 ? -2.104 -1.772 -11.536 1.00 98.12 119 LEU A O 1
ATOM 993 N N . ASN A 1 120 ? -2.208 -0.273 -9.860 1.00 98.38 120 ASN A N 1
ATOM 994 C CA . ASN A 1 120 ? -1.146 0.597 -10.353 1.00 98.38 120 ASN A CA 1
ATOM 995 C C . ASN A 1 120 ? 0.093 0.397 -9.472 1.00 98.38 120 ASN A C 1
ATOM 997 O O . ASN A 1 120 ? 0.031 0.597 -8.259 1.00 98.38 120 ASN A O 1
ATOM 1001 N N . HIS A 1 121 ? 1.221 0.002 -10.064 1.00 97.88 121 HIS A N 1
ATOM 1002 C CA . HIS A 1 121 ? 2.463 -0.189 -9.316 1.00 97.88 121 HIS A CA 1
ATOM 1003 C C . HIS A 1 121 ? 3.675 0.300 -10.096 1.00 97.88 121 HIS A C 1
ATOM 1005 O O . HIS A 1 121 ? 3.854 0.005 -11.278 1.00 97.88 121 HIS A O 1
ATOM 1011 N N . TYR A 1 122 ? 4.545 1.014 -9.389 1.00 96.62 122 TYR A N 1
ATOM 1012 C CA . TYR A 1 122 ? 5.627 1.778 -9.995 1.00 96.62 122 TYR A CA 1
ATOM 1013 C C . TYR A 1 122 ? 6.970 1.617 -9.290 1.00 96.62 122 TYR A C 1
ATOM 1015 O O .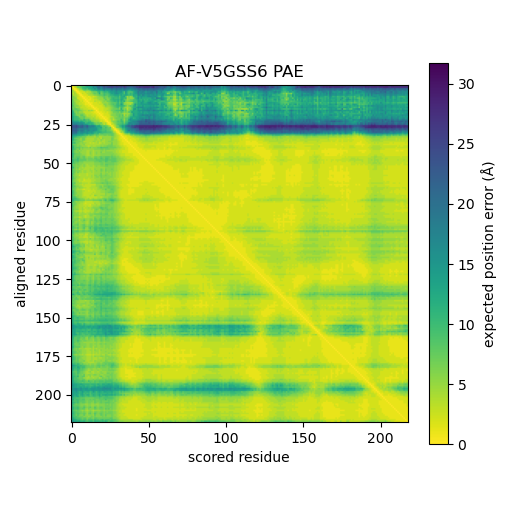 TYR A 1 122 ? 7.997 1.549 -9.963 1.00 96.62 122 TYR A O 1
ATOM 1023 N N . SER A 1 123 ? 6.969 1.566 -7.956 1.00 96.19 123 SER A N 1
ATOM 1024 C CA . SER A 1 123 ? 8.158 1.793 -7.132 1.00 96.19 123 SER A CA 1
ATOM 1025 C C . SER A 1 123 ? 8.157 0.938 -5.861 1.00 96.19 123 SER A C 1
ATOM 1027 O O . SER A 1 123 ? 7.141 0.358 -5.476 1.00 96.19 123 SER A O 1
ATOM 1029 N N . THR A 1 124 ? 9.309 0.882 -5.195 1.00 97.75 124 THR A N 1
ATOM 1030 C CA . THR A 1 124 ? 9.500 0.279 -3.869 1.00 97.75 124 THR A CA 1
ATOM 1031 C C . THR A 1 124 ? 10.184 1.271 -2.940 1.00 97.75 124 THR A C 1
ATOM 1033 O O . THR A 1 124 ? 11.094 1.987 -3.361 1.00 97.75 124 THR A O 1
ATOM 1036 N N . LEU A 1 125 ? 9.783 1.281 -1.672 1.00 97.50 125 LEU A N 1
ATOM 1037 C CA . LEU A 1 125 ? 10.446 2.026 -0.604 1.00 97.50 125 LEU A CA 1
ATOM 1038 C C . LEU A 1 125 ? 10.833 1.081 0.531 1.00 97.50 125 LEU A C 1
ATOM 1040 O O . LEU A 1 125 ? 10.151 0.092 0.781 1.00 97.50 125 LEU A O 1
ATOM 1044 N N . MET A 1 126 ? 11.918 1.417 1.219 1.00 98.12 126 MET A N 1
ATOM 1045 C CA . MET A 1 126 ? 12.269 0.825 2.504 1.00 98.12 126 MET A CA 1
ATOM 1046 C C . MET A 1 126 ? 11.432 1.488 3.599 1.00 98.12 126 MET A C 1
ATOM 1048 O O . MET A 1 126 ? 11.154 2.688 3.521 1.00 98.12 126 MET A O 1
ATOM 1052 N N . VAL A 1 127 ? 11.040 0.729 4.618 1.00 98.25 127 VAL A N 1
ATOM 1053 C CA . VAL A 1 127 ? 10.227 1.211 5.736 1.00 98.25 127 VAL A CA 1
ATOM 1054 C C . VAL A 1 127 ? 10.823 0.770 7.062 1.00 98.25 127 VAL A C 1
ATOM 1056 O O . VAL A 1 127 ? 11.029 -0.418 7.284 1.00 98.25 127 VAL A O 1
ATOM 1059 N N . ASN A 1 128 ? 11.049 1.722 7.963 1.00 98.50 128 ASN A N 1
ATOM 1060 C CA . ASN A 1 128 ? 11.385 1.432 9.354 1.00 98.50 128 ASN A CA 1
ATOM 1061 C C . ASN A 1 128 ? 10.261 1.850 10.299 1.00 98.50 128 ASN A C 1
ATOM 1063 O O . ASN A 1 128 ? 9.573 2.850 10.064 1.00 98.50 128 ASN A O 1
ATOM 1067 N N . ALA A 1 129 ? 10.123 1.124 11.404 1.00 98.06 129 ALA A N 1
ATOM 1068 C CA . ALA A 1 129 ? 9.307 1.561 12.523 1.00 98.06 129 ALA A CA 1
ATOM 1069 C C . ALA A 1 129 ? 9.868 2.857 13.121 1.00 98.06 129 ALA A C 1
ATOM 1071 O O . ALA A 1 129 ? 11.079 3.045 13.255 1.00 98.06 129 ALA A O 1
ATOM 1072 N N . THR A 1 130 ? 8.972 3.756 13.522 1.00 97.38 130 THR A N 1
ATOM 1073 C CA . THR A 1 130 ? 9.332 4.950 14.288 1.00 97.38 130 THR A CA 1
ATOM 1074 C C . THR A 1 130 ? 8.553 4.984 15.587 1.00 97.38 130 THR A C 1
ATOM 1076 O O . THR A 1 130 ? 7.451 4.447 15.672 1.00 97.38 130 THR A O 1
ATOM 1079 N N . ALA A 1 131 ? 9.102 5.664 16.592 1.00 96.56 131 ALA A N 1
ATOM 1080 C CA . ALA A 1 131 ? 8.327 5.998 17.777 1.00 96.56 131 ALA A CA 1
ATOM 1081 C C . ALA A 1 131 ? 7.116 6.861 17.393 1.00 96.56 131 ALA A C 1
ATOM 1083 O O . ALA A 1 131 ? 7.211 7.708 16.499 1.00 96.56 131 ALA A O 1
ATOM 1084 N N . ASP A 1 132 ? 6.007 6.661 18.098 1.00 96.06 132 ASP A N 1
ATOM 1085 C CA . ASP A 1 132 ? 4.803 7.454 17.896 1.00 96.06 132 ASP A CA 1
ATOM 1086 C C . ASP A 1 132 ? 5.076 8.936 18.170 1.00 96.06 132 ASP A C 1
ATOM 1088 O O . ASP A 1 132 ? 5.724 9.313 19.154 1.00 96.06 132 ASP A O 1
ATOM 1092 N N . ALA A 1 133 ? 4.552 9.793 17.294 1.00 94.88 133 ALA A N 1
ATOM 1093 C CA . ALA A 1 133 ? 4.623 11.232 17.488 1.00 94.88 133 ALA A CA 1
ATOM 1094 C C . ALA A 1 133 ? 3.885 11.646 18.777 1.00 94.88 133 ALA A C 1
ATOM 1096 O O . ALA A 1 133 ? 2.884 11.011 19.144 1.00 94.88 133 ALA A O 1
ATOM 1097 N N . PRO A 1 134 ? 4.314 12.732 19.450 1.00 95.94 134 PRO A N 1
ATOM 1098 C CA . PRO A 1 134 ? 3.595 13.269 20.596 1.00 95.94 134 PRO A CA 1
ATOM 1099 C C . PRO A 1 134 ? 2.109 13.490 20.301 1.00 95.94 134 PRO A C 1
ATOM 1101 O O . PRO A 1 134 ? 1.718 13.848 19.190 1.00 95.94 134 PRO A O 1
ATOM 1104 N N . ILE A 1 135 ? 1.288 13.281 21.324 1.00 95.25 135 ILE A N 1
ATOM 1105 C CA . ILE A 1 135 ? -0.144 13.572 21.281 1.00 95.25 135 ILE A CA 1
ATOM 1106 C C . ILE A 1 135 ? -0.354 15.090 21.209 1.00 95.25 135 ILE A C 1
ATOM 1108 O O . ILE A 1 135 ? 0.358 15.855 21.864 1.00 95.25 135 ILE A O 1
ATOM 1112 N N . GLY A 1 136 ? -1.339 15.520 20.428 1.00 92.00 136 GLY A N 1
ATOM 1113 C CA . GLY A 1 136 ? -1.759 16.910 20.256 1.00 92.00 136 GLY A CA 1
ATOM 1114 C C . GLY A 1 136 ? -1.816 17.358 18.794 1.00 92.00 136 GLY A C 1
ATOM 1115 O O . GLY A 1 136 ? -2.267 18.472 18.524 1.00 92.00 136 GLY A O 1
ATOM 1116 N N . ASP A 1 137 ? -1.374 16.510 17.859 1.00 92.19 137 ASP A N 1
ATOM 1117 C CA . ASP A 1 137 ? -1.436 16.761 16.416 1.00 92.19 137 ASP A CA 1
ATOM 1118 C C . ASP A 1 137 ? -1.876 15.499 15.648 1.00 92.19 137 ASP A C 1
ATOM 1120 O O . ASP A 1 137 ? -1.051 14.750 15.107 1.00 92.19 137 ASP A O 1
ATOM 1124 N N . PRO A 1 138 ? -3.192 15.224 15.601 1.00 92.00 138 PRO A N 1
ATOM 1125 C CA . PRO A 1 138 ? -3.736 14.120 14.825 1.00 92.00 138 PRO A CA 1
ATOM 1126 C C . PRO A 1 138 ? -3.377 14.270 13.335 1.00 92.00 138 PRO A C 1
ATOM 1128 O O . PRO A 1 138 ? -3.883 15.170 12.651 1.00 92.00 138 PRO A O 1
ATOM 1131 N N . SER A 1 139 ? -2.580 13.339 12.802 1.00 93.06 139 SER A N 1
ATOM 1132 C CA . SER A 1 139 ? -2.191 13.279 11.385 1.00 93.06 139 SER A CA 1
ATOM 1133 C C . SER A 1 139 ? -2.225 11.835 10.860 1.00 93.06 139 SER A C 1
ATOM 1135 O O . SER A 1 139 ? -2.070 10.890 11.631 1.00 93.06 139 SER A O 1
ATOM 1137 N N . TYR A 1 140 ? -2.458 11.667 9.555 1.00 92.19 140 TYR A N 1
ATOM 1138 C CA . TYR A 1 140 ? -2.458 10.349 8.911 1.00 92.19 140 TYR A CA 1
ATOM 1139 C C . TYR A 1 140 ? -1.083 9.673 9.043 1.00 92.19 140 TYR A C 1
ATOM 1141 O O . TYR A 1 140 ? -1.001 8.510 9.421 1.00 92.19 140 TYR A O 1
ATOM 1149 N N . ASP A 1 141 ? -0.004 10.434 8.855 1.00 94.00 141 ASP A N 1
ATOM 1150 C CA . ASP A 1 141 ? 1.365 9.931 8.997 1.00 94.00 141 ASP A CA 1
ATOM 1151 C C . ASP A 1 141 ? 1.698 9.563 10.451 1.00 94.00 141 ASP A C 1
ATOM 1153 O O . ASP A 1 141 ? 2.361 8.558 10.695 1.00 94.00 141 ASP A O 1
ATOM 1157 N N . ASN A 1 142 ? 1.185 10.318 11.431 1.00 94.94 142 ASN A N 1
ATOM 1158 C CA . ASN A 1 142 ? 1.342 10.000 12.853 1.00 94.94 142 ASN A CA 1
ATOM 1159 C C . ASN A 1 142 ? 0.565 8.726 13.219 1.00 94.94 142 ASN A C 1
ATOM 1161 O O . ASN A 1 142 ? 1.053 7.915 14.004 1.00 94.94 142 ASN A O 1
ATOM 1165 N N . ASP A 1 143 ? -0.611 8.509 12.625 1.00 96.06 143 ASP A N 1
ATOM 1166 C CA . ASP A 1 143 ? -1.373 7.272 12.813 1.00 96.06 143 ASP A CA 1
ATOM 1167 C C . ASP A 1 143 ? -0.647 6.063 12.201 1.00 96.06 143 ASP A C 1
ATOM 1169 O O . ASP A 1 143 ? -0.743 4.963 12.731 1.00 96.06 143 ASP A O 1
ATOM 1173 N N . ILE A 1 144 ? 0.156 6.242 11.151 1.00 96.19 144 ILE A N 1
ATOM 1174 C CA . ILE A 1 144 ? 0.995 5.166 10.609 1.00 96.19 144 ILE A CA 1
ATOM 1175 C C . ILE A 1 144 ? 2.265 4.978 11.459 1.00 96.19 144 ILE A C 1
ATOM 1177 O O . ILE A 1 144 ? 2.602 3.849 11.803 1.00 96.19 144 ILE A O 1
ATOM 1181 N N . SER A 1 145 ? 2.946 6.063 11.842 1.00 96.06 145 SER A N 1
ATOM 1182 C CA . SER A 1 145 ? 4.279 6.097 12.482 1.00 96.06 145 SER A CA 1
ATOM 1183 C C . SER A 1 145 ? 5.278 5.126 11.857 1.00 96.06 145 SER A C 1
ATOM 1185 O O . SER A 1 145 ? 5.639 4.092 12.432 1.00 96.06 145 SER A O 1
ATOM 1187 N N . VAL A 1 146 ? 5.703 5.472 10.647 1.00 97.25 146 VAL A N 1
ATOM 1188 C CA . VAL A 1 146 ? 6.800 4.803 9.952 1.00 97.25 146 VAL A CA 1
ATOM 1189 C C . VAL A 1 146 ? 7.675 5.827 9.246 1.00 97.25 146 VAL A C 1
ATOM 1191 O O . VAL A 1 146 ? 7.221 6.917 8.892 1.00 97.25 146 VAL A O 1
ATOM 1194 N N . LEU A 1 147 ? 8.924 5.452 8.988 1.00 97.19 147 LEU A N 1
ATOM 1195 C CA . LEU A 1 147 ? 9.816 6.184 8.102 1.00 97.19 147 LEU A CA 1
ATOM 1196 C C . LEU A 1 147 ? 9.922 5.420 6.788 1.00 97.19 147 LEU A C 1
ATOM 1198 O O . LEU A 1 147 ? 10.578 4.383 6.739 1.00 97.19 147 LEU A O 1
ATOM 1202 N N . ALA A 1 148 ? 9.314 5.951 5.730 1.00 96.19 148 ALA A N 1
ATOM 1203 C CA . ALA A 1 148 ? 9.507 5.449 4.376 1.00 96.19 148 ALA A CA 1
ATOM 1204 C C . ALA A 1 148 ? 10.651 6.206 3.688 1.00 96.19 148 ALA A C 1
ATOM 1206 O O . ALA A 1 148 ? 10.698 7.438 3.715 1.00 96.19 148 ALA A O 1
ATOM 1207 N N . TRP A 1 149 ? 11.573 5.483 3.062 1.00 95.19 149 TRP A N 1
ATOM 1208 C CA . TRP A 1 149 ? 12.731 6.071 2.397 1.00 95.19 149 TRP A CA 1
ATOM 1209 C C . TRP A 1 149 ? 13.173 5.245 1.193 1.00 95.19 149 TRP A C 1
ATOM 1211 O O . TRP A 1 149 ? 12.908 4.052 1.073 1.00 95.19 149 TRP A O 1
ATOM 1221 N N . ARG A 1 150 ? 13.857 5.906 0.261 1.00 94.06 150 ARG A N 1
ATOM 1222 C CA . ARG A 1 150 ? 14.439 5.258 -0.913 1.00 94.06 150 ARG A CA 1
ATOM 1223 C C . ARG A 1 150 ? 15.859 4.816 -0.594 1.00 94.06 150 ARG A C 1
ATOM 1225 O O . ARG A 1 150 ? 16.674 5.649 -0.198 1.00 94.06 150 ARG A O 1
ATOM 1232 N N . GLN A 1 151 ? 16.173 3.549 -0.852 1.00 93.88 151 GLN A N 1
ATOM 1233 C CA . GLN A 1 151 ? 17.548 3.060 -0.799 1.00 93.88 151 GLN A CA 1
ATOM 1234 C C . GLN A 1 151 ? 18.410 3.843 -1.812 1.00 93.88 151 GLN A C 1
ATOM 1236 O O . GLN A 1 151 ? 18.097 3.819 -3.008 1.00 93.88 151 GLN A O 1
ATOM 1241 N N . PRO A 1 152 ? 19.470 4.556 -1.382 1.00 92.00 152 PRO A N 1
ATOM 1242 C CA . PRO A 1 152 ? 20.237 5.443 -2.262 1.00 92.00 152 PRO A CA 1
ATOM 1243 C C . PRO A 1 152 ? 20.836 4.753 -3.491 1.00 92.00 152 PRO A C 1
ATOM 1245 O O . PRO A 1 152 ? 20.966 5.379 -4.542 1.00 92.00 152 PRO A O 1
ATOM 1248 N N . GLU A 1 153 ? 21.176 3.470 -3.364 1.00 93.88 153 GLU A N 1
ATOM 1249 C CA . GLU A 1 153 ? 21.773 2.650 -4.417 1.00 93.88 153 GLU A CA 1
ATOM 1250 C C . GLU A 1 153 ? 20.765 2.209 -5.489 1.00 93.88 153 GLU A C 1
ATOM 1252 O O . GLU A 1 153 ? 21.179 1.766 -6.562 1.00 93.88 153 GLU A O 1
ATOM 1257 N N . TRP A 1 154 ? 19.455 2.305 -5.233 1.00 94.75 154 TRP A N 1
ATOM 1258 C CA . TRP A 1 154 ? 18.451 1.935 -6.229 1.00 94.75 154 TRP A CA 1
ATOM 1259 C C . TRP A 1 154 ? 18.360 2.993 -7.332 1.00 94.75 154 TRP A C 1
ATOM 1261 O O . TRP A 1 154 ? 18.267 4.190 -7.023 1.00 94.75 154 TRP A O 1
ATOM 1271 N N . PRO A 1 155 ? 18.337 2.583 -8.618 1.00 92.56 155 PRO A N 1
ATOM 1272 C CA . PRO A 1 155 ? 18.135 3.518 -9.714 1.00 92.56 155 PRO A CA 1
ATOM 1273 C C . PRO A 1 155 ? 16.812 4.272 -9.549 1.00 92.56 155 PRO A C 1
ATOM 1275 O O . PRO A 1 155 ? 15.838 3.728 -9.034 1.00 92.56 155 PRO A O 1
ATOM 1278 N N . SER A 1 156 ? 16.773 5.524 -9.991 1.00 89.06 156 SER A N 1
ATOM 1279 C CA . SER A 1 156 ? 15.600 6.397 -9.894 1.00 89.06 156 SER A CA 1
ATOM 1280 C C . SER A 1 156 ? 15.098 6.764 -11.285 1.00 89.06 156 SER A C 1
ATOM 1282 O O . SER A 1 156 ? 15.874 6.789 -12.241 1.00 89.06 156 SER A O 1
ATOM 1284 N N . GLY A 1 157 ? 13.805 7.071 -11.386 1.00 84.12 157 GLY A N 1
ATOM 1285 C CA . GLY A 1 157 ? 13.257 7.787 -12.537 1.00 84.12 157 GLY A CA 1
ATOM 1286 C C . GLY A 1 157 ? 13.510 9.290 -12.435 1.00 84.12 157 GLY A C 1
ATOM 1287 O O . GLY A 1 157 ? 14.207 9.760 -11.533 1.00 84.12 157 GLY A O 1
ATOM 1288 N N . SER A 1 158 ? 12.893 10.056 -13.335 1.00 86.75 158 SER A N 1
ATOM 1289 C CA . SER A 1 158 ? 12.960 11.525 -13.303 1.00 86.75 158 SER A CA 1
ATOM 1290 C C . SER A 1 158 ? 12.172 12.182 -12.157 1.00 86.75 158 SER A C 1
ATOM 1292 O O . SER A 1 158 ? 12.295 13.389 -11.961 1.00 86.75 158 SER A O 1
ATOM 1294 N N . ALA A 1 159 ? 11.368 11.417 -11.412 1.00 83.75 159 ALA A N 1
ATOM 1295 C CA . ALA A 1 159 ? 10.635 11.887 -10.240 1.00 83.75 159 ALA A CA 1
ATOM 1296 C C . ALA A 1 159 ? 11.324 11.454 -8.934 1.00 83.75 159 ALA A C 1
ATOM 1298 O O . ALA A 1 159 ? 11.667 10.285 -8.775 1.00 83.75 159 ALA A O 1
ATOM 1299 N N . ASP A 1 160 ? 11.459 12.378 -7.977 1.00 80.56 160 ASP A N 1
ATOM 1300 C CA . ASP A 1 160 ? 12.246 12.181 -6.744 1.00 80.56 160 ASP A CA 1
ATOM 1301 C C . ASP A 1 160 ? 11.739 11.051 -5.829 1.00 80.56 160 ASP A C 1
ATOM 1303 O O . ASP A 1 160 ? 12.502 10.488 -5.043 1.00 80.56 160 ASP A O 1
ATOM 1307 N N . TRP A 1 161 ? 10.452 10.712 -5.921 1.00 81.69 161 TRP A N 1
ATOM 1308 C CA . TRP A 1 161 ? 9.821 9.648 -5.132 1.00 81.69 161 TRP A CA 1
ATOM 1309 C C . TRP A 1 161 ? 10.047 8.241 -5.712 1.00 81.69 161 TRP A C 1
ATOM 1311 O O . TRP A 1 161 ? 9.702 7.244 -5.077 1.00 81.69 161 TRP A O 1
ATOM 1321 N N . PHE A 1 162 ? 10.593 8.140 -6.924 1.00 87.81 162 PHE A N 1
ATOM 1322 C CA . PHE A 1 162 ? 10.582 6.918 -7.719 1.00 87.81 162 PHE A CA 1
ATOM 1323 C C . PHE A 1 162 ? 11.861 6.091 -7.530 1.00 87.81 162 PHE A C 1
ATOM 1325 O O . PHE A 1 162 ? 12.970 6.606 -7.639 1.00 87.81 162 PHE A O 1
ATOM 1332 N N . ALA A 1 163 ? 11.727 4.781 -7.334 1.00 94.06 163 ALA A N 1
ATOM 1333 C CA . ALA A 1 163 ? 12.827 3.825 -7.348 1.00 94.06 163 ALA A CA 1
ATOM 1334 C C . ALA A 1 163 ? 12.506 2.667 -8.299 1.00 94.06 163 ALA A C 1
ATOM 1336 O O . ALA A 1 163 ? 11.430 2.076 -8.246 1.00 94.06 163 ALA A O 1
ATOM 1337 N N . VAL A 1 164 ? 13.455 2.318 -9.163 1.00 96.38 164 VAL A N 1
ATOM 1338 C CA . VAL A 1 164 ? 13.340 1.205 -10.107 1.00 96.38 164 VAL A CA 1
ATOM 1339 C C . VAL A 1 164 ? 13.723 -0.082 -9.392 1.00 96.38 164 VAL A C 1
ATOM 1341 O O . VAL A 1 164 ? 14.904 -0.401 -9.242 1.00 96.38 164 VAL A O 1
ATOM 1344 N N . VAL A 1 165 ? 12.711 -0.823 -8.942 1.00 97.69 165 VAL A N 1
ATOM 1345 C CA . VAL A 1 165 ? 12.889 -2.010 -8.100 1.00 97.69 165 VAL A CA 1
ATOM 1346 C C . VAL A 1 165 ? 11.931 -3.118 -8.551 1.00 97.69 165 VAL A C 1
ATOM 1348 O O . VAL A 1 165 ? 10.895 -3.351 -7.927 1.00 97.69 165 VAL A O 1
ATOM 1351 N N . PRO A 1 166 ? 12.255 -3.836 -9.642 1.00 98.00 166 PRO A N 1
ATOM 1352 C CA . PRO A 1 166 ? 11.327 -4.794 -10.238 1.00 98.00 166 PRO A CA 1
ATOM 1353 C C . PRO A 1 166 ? 10.886 -5.923 -9.306 1.00 98.00 166 PRO A C 1
ATOM 1355 O O . PRO A 1 166 ? 9.733 -6.338 -9.341 1.00 98.00 166 PRO A O 1
ATOM 1358 N N . TRP A 1 167 ? 11.768 -6.407 -8.427 1.00 98.31 167 TRP A N 1
ATOM 1359 C CA . TRP A 1 167 ? 11.412 -7.474 -7.487 1.00 98.31 167 TRP A CA 1
ATOM 1360 C C . TRP A 1 167 ? 10.322 -7.055 -6.486 1.00 98.31 167 TRP A C 1
ATOM 1362 O O . TRP A 1 167 ? 9.643 -7.928 -5.946 1.00 98.31 167 TRP A O 1
ATOM 1372 N N . GLY A 1 168 ? 10.116 -5.751 -6.266 1.00 98.31 168 GLY A N 1
ATOM 1373 C CA . GLY A 1 168 ? 9.021 -5.237 -5.447 1.00 98.31 168 GLY A CA 1
ATOM 1374 C C . GLY A 1 168 ? 7.646 -5.530 -6.047 1.00 98.31 168 GLY A C 1
ATOM 1375 O O . GLY A 1 168 ? 6.732 -5.874 -5.304 1.00 98.31 168 GLY A O 1
ATOM 1376 N N . MET A 1 169 ? 7.522 -5.529 -7.382 1.00 98.44 169 MET A N 1
ATOM 1377 C CA . MET A 1 169 ? 6.292 -5.935 -8.078 1.00 98.44 169 MET A CA 1
ATOM 1378 C C . MET A 1 169 ? 5.922 -7.376 -7.726 1.00 98.44 169 MET A C 1
ATOM 1380 O O . MET A 1 169 ? 4.800 -7.649 -7.312 1.00 98.44 169 MET A O 1
ATOM 1384 N N . ARG A 1 170 ? 6.888 -8.300 -7.811 1.00 98.56 170 ARG A N 1
ATOM 1385 C CA . ARG A 1 170 ? 6.670 -9.705 -7.442 1.00 98.56 170 ARG A CA 1
ATOM 1386 C C . ARG A 1 170 ? 6.213 -9.838 -5.992 1.00 98.56 170 ARG A C 1
ATOM 1388 O O . ARG A 1 170 ? 5.250 -10.545 -5.714 1.00 98.56 170 ARG A O 1
ATOM 1395 N N . ARG A 1 171 ? 6.901 -9.168 -5.062 1.00 98.56 171 ARG A N 1
ATOM 1396 C CA . ARG A 1 171 ? 6.556 -9.226 -3.634 1.00 98.56 171 ARG A CA 1
ATOM 1397 C C . ARG A 1 171 ? 5.162 -8.674 -3.363 1.00 98.56 171 ARG A C 1
ATOM 1399 O O . ARG A 1 171 ? 4.412 -9.303 -2.621 1.00 98.56 171 ARG A O 1
ATOM 1406 N N . LEU A 1 172 ? 4.795 -7.572 -4.016 1.00 98.62 172 LEU A N 1
ATOM 1407 C CA . LEU A 1 172 ? 3.459 -7.002 -3.916 1.00 98.62 172 LEU A CA 1
ATOM 1408 C C . LEU A 1 172 ? 2.394 -7.963 -4.452 1.00 98.62 172 LEU A C 1
ATOM 1410 O O . LEU A 1 172 ? 1.414 -8.205 -3.761 1.00 98.62 172 LEU A O 1
ATOM 1414 N N . LEU A 1 173 ? 2.592 -8.573 -5.624 1.00 98.44 173 LEU A N 1
ATOM 1415 C CA . LEU A 1 173 ? 1.648 -9.554 -6.180 1.00 98.44 173 LEU A CA 1
ATOM 1416 C C . LEU A 1 173 ? 1.477 -10.777 -5.263 1.00 98.44 173 LEU A C 1
ATOM 1418 O O . LEU A 1 173 ? 0.352 -11.214 -5.014 1.00 98.44 173 LEU A O 1
ATOM 1422 N N . VAL A 1 174 ? 2.573 -11.290 -4.693 1.00 98.31 174 VAL A N 1
ATOM 1423 C CA . VAL A 1 174 ? 2.533 -12.388 -3.712 1.00 98.31 174 VAL A CA 1
ATOM 1424 C C . VAL A 1 174 ? 1.785 -11.972 -2.444 1.00 98.31 174 VAL A C 1
ATOM 1426 O O . VAL A 1 174 ? 0.980 -12.749 -1.923 1.00 98.31 174 VAL A O 1
ATOM 1429 N N . TRP A 1 175 ? 2.019 -10.755 -1.949 1.00 98.62 175 TRP A N 1
ATOM 1430 C CA . TRP A 1 175 ? 1.298 -10.210 -0.801 1.00 98.62 175 TRP A CA 1
ATOM 1431 C C . TRP A 1 175 ? -0.197 -10.075 -1.099 1.00 98.62 175 TRP A C 1
ATOM 1433 O O . TRP A 1 175 ? -1.005 -10.572 -0.323 1.00 98.62 175 TRP A O 1
ATOM 1443 N N . LEU A 1 176 ? -0.577 -9.518 -2.252 1.00 98.38 176 LEU A N 1
ATOM 1444 C CA . LEU A 1 176 ? -1.976 -9.384 -2.673 1.00 98.38 176 LEU A CA 1
ATOM 1445 C C . LEU A 1 176 ? -2.680 -10.741 -2.731 1.00 98.38 176 LEU A C 1
ATOM 1447 O O . LEU A 1 176 ? -3.759 -10.889 -2.160 1.00 98.38 176 LEU A O 1
ATOM 1451 N N . LYS A 1 177 ? -2.043 -11.750 -3.338 1.00 97.56 177 LYS A N 1
ATOM 1452 C CA . LYS A 1 177 ? -2.576 -13.117 -3.398 1.00 97.56 177 LYS A CA 1
ATOM 1453 C C . LYS A 1 177 ? -2.740 -13.741 -2.010 1.00 97.56 177 LYS A C 1
ATOM 1455 O O . LYS A 1 177 ? -3.727 -14.424 -1.742 1.00 97.56 177 LYS A O 1
ATOM 1460 N N . LYS A 1 178 ? -1.782 -13.514 -1.106 1.00 98.00 178 LYS A N 1
ATOM 1461 C CA . LYS A 1 178 ? -1.858 -13.997 0.281 1.00 98.00 178 LYS A CA 1
ATOM 1462 C C . LYS A 1 178 ? -2.967 -13.293 1.069 1.00 98.00 178 LYS A C 1
ATOM 1464 O O . LYS A 1 178 ? -3.651 -13.949 1.851 1.00 98.00 178 LYS A O 1
ATOM 1469 N N . THR A 1 179 ? -3.127 -11.988 0.876 1.00 97.94 179 THR A N 1
ATOM 1470 C CA . THR A 1 179 ? -4.039 -11.143 1.652 1.00 97.94 179 THR A CA 1
ATOM 1471 C C . THR A 1 179 ? -5.477 -11.257 1.162 1.00 97.94 179 THR A C 1
ATOM 1473 O O . THR A 1 179 ? -6.368 -11.417 1.986 1.00 97.94 179 THR A O 1
ATOM 1476 N N . TYR A 1 180 ? -5.717 -11.225 -0.151 1.00 97.06 180 TYR A N 1
ATOM 1477 C CA . TYR A 1 180 ? -7.059 -11.178 -0.751 1.00 97.06 180 TYR A CA 1
ATOM 1478 C C . TYR A 1 180 ? -7.492 -12.482 -1.430 1.00 97.06 180 TYR A C 1
ATOM 1480 O O . TYR A 1 180 ? -8.624 -12.584 -1.900 1.00 97.06 180 TYR A O 1
ATOM 1488 N N . GLY A 1 181 ? -6.631 -13.501 -1.424 1.00 95.62 181 GLY A N 1
ATOM 1489 C CA . GLY A 1 181 ? -6.875 -14.776 -2.088 1.00 95.62 181 GLY A CA 1
ATOM 1490 C C . GLY A 1 181 ? -6.446 -14.771 -3.555 1.00 95.62 181 GLY A C 1
ATOM 1491 O O . GLY A 1 181 ? -5.879 -13.808 -4.066 1.00 95.62 181 GLY A O 1
ATOM 1492 N N . ASP A 1 182 ? -6.708 -15.885 -4.238 1.00 94.69 182 ASP A N 1
ATOM 1493 C CA . ASP A 1 182 ? -6.330 -16.085 -5.642 1.00 94.69 182 ASP A CA 1
ATOM 1494 C C . ASP A 1 182 ? -7.348 -15.430 -6.592 1.00 94.69 182 ASP A C 1
ATOM 1496 O O . ASP A 1 182 ? -8.107 -16.106 -7.284 1.00 94.69 182 ASP A O 1
ATOM 1500 N N . VAL A 1 183 ? -7.416 -14.099 -6.539 1.00 95.00 183 VAL A N 1
ATOM 1501 C CA . VAL A 1 183 ? -8.245 -13.264 -7.419 1.00 95.00 183 VAL A CA 1
ATOM 1502 C C . VAL A 1 183 ? -7.437 -12.893 -8.663 1.00 95.00 183 VAL A C 1
ATOM 1504 O O . VAL A 1 183 ? -6.221 -12.725 -8.589 1.00 95.00 183 VAL A O 1
ATOM 1507 N N . GLU A 1 184 ? -8.099 -12.741 -9.811 1.00 96.88 184 GLU A N 1
ATOM 1508 C CA . GLU A 1 184 ? -7.462 -12.186 -11.007 1.00 96.88 184 GLU A CA 1
ATOM 1509 C C . GLU A 1 184 ? -6.919 -10.777 -10.719 1.00 96.88 184 GLU A C 1
ATOM 1511 O O . GLU A 1 184 ? -7.644 -9.912 -10.223 1.00 96.88 184 GLU A O 1
ATOM 1516 N N . ILE A 1 185 ? -5.640 -10.546 -11.027 1.00 97.81 185 ILE A N 1
ATOM 1517 C CA . ILE A 1 185 ? -4.980 -9.248 -10.862 1.00 97.81 185 ILE A CA 1
ATOM 1518 C C . ILE A 1 185 ? -4.642 -8.686 -12.241 1.00 97.81 185 ILE A C 1
ATOM 1520 O O . ILE A 1 185 ? -3.915 -9.312 -13.012 1.00 97.81 185 ILE A O 1
ATOM 1524 N N . ILE A 1 186 ? -5.115 -7.475 -12.526 1.00 97.88 186 ILE A N 1
ATOM 1525 C CA . ILE A 1 186 ? -4.783 -6.721 -13.736 1.00 97.88 186 ILE A CA 1
ATOM 1526 C C . ILE A 1 186 ? -3.918 -5.523 -13.349 1.00 97.88 186 ILE A C 1
ATOM 1528 O O . ILE A 1 186 ? -4.343 -4.646 -12.597 1.00 97.88 186 ILE A O 1
ATOM 1532 N N . ILE A 1 187 ? -2.704 -5.462 -13.896 1.00 98.25 187 ILE A N 1
ATOM 1533 C CA . ILE A 1 187 ? -1.837 -4.287 -13.763 1.00 98.25 187 ILE A CA 1
ATOM 1534 C C . ILE A 1 187 ? -2.320 -3.243 -14.767 1.00 98.25 187 ILE A C 1
ATOM 1536 O O . ILE A 1 187 ? -2.143 -3.405 -15.975 1.00 98.25 187 ILE A O 1
ATOM 1540 N N . THR A 1 188 ? -2.962 -2.192 -14.268 1.00 98.12 188 THR A N 1
ATOM 1541 C CA . THR A 1 188 ? -3.539 -1.122 -15.090 1.00 98.12 188 THR A CA 1
ATOM 1542 C C . THR A 1 188 ? -2.534 -0.024 -15.404 1.00 98.12 188 THR A C 1
ATOM 1544 O O . THR A 1 188 ? -2.619 0.580 -16.472 1.00 98.12 188 THR A O 1
ATOM 1547 N N . GLU A 1 189 ? -1.542 0.185 -14.536 1.00 98.12 189 GLU A N 1
ATOM 1548 C CA . GLU A 1 189 ? -0.425 1.079 -14.812 1.00 98.12 189 GLU A CA 1
ATOM 1549 C C . GLU A 1 189 ? 0.906 0.558 -14.256 1.00 98.12 189 GLU A C 1
ATOM 1551 O O . GLU A 1 189 ? 1.003 0.084 -13.121 1.00 98.12 189 GLU A O 1
ATOM 1556 N N . ASN A 1 190 ? 1.946 0.701 -15.077 1.00 97.81 190 ASN A N 1
ATOM 1557 C CA . ASN A 1 190 ? 3.349 0.505 -14.740 1.00 97.81 190 ASN A CA 1
ATOM 1558 C C . ASN A 1 190 ? 4.191 1.271 -15.771 1.00 97.81 190 ASN A C 1
ATOM 1560 O O . ASN A 1 190 ? 3.892 1.231 -16.966 1.00 97.81 190 ASN A O 1
ATOM 1564 N N . GLY A 1 191 ? 5.232 1.978 -15.341 1.00 95.44 191 GLY A N 1
ATOM 1565 C CA . GLY A 1 191 ? 6.048 2.760 -16.265 1.00 95.44 191 GLY A CA 1
ATOM 1566 C C . GLY A 1 191 ? 7.135 3.575 -15.583 1.00 95.44 191 GLY A C 1
ATOM 1567 O O . GLY A 1 191 ? 7.143 3.741 -14.369 1.00 95.44 191 GLY A O 1
ATOM 1568 N N . LEU A 1 192 ? 8.055 4.104 -16.385 1.00 94.00 192 LEU A N 1
ATOM 1569 C CA . LEU A 1 192 ? 9.168 4.924 -15.917 1.00 94.00 192 LEU A CA 1
ATOM 1570 C C . LEU A 1 192 ? 9.125 6.297 -16.581 1.00 94.00 192 LEU A C 1
ATOM 1572 O O . LEU A 1 192 ? 9.041 6.399 -17.810 1.00 94.00 192 LEU A O 1
ATOM 1576 N N . SER A 1 193 ? 9.192 7.344 -15.763 1.00 90.19 193 SER A N 1
ATOM 1577 C CA . SER A 1 193 ? 9.300 8.716 -16.241 1.00 90.19 193 SER A CA 1
ATOM 1578 C C . SER A 1 193 ? 10.737 9.037 -16.659 1.00 90.19 193 SER A C 1
ATOM 1580 O O . SER A 1 193 ? 11.694 8.676 -15.973 1.00 90.19 193 SER A O 1
ATOM 1582 N N . ASP A 1 194 ? 10.874 9.777 -17.758 1.00 87.00 194 ASP A N 1
ATOM 1583 C CA . ASP A 1 194 ? 12.148 10.245 -18.302 1.00 87.00 194 ASP A CA 1
ATOM 1584 C C . ASP A 1 194 ? 12.036 11.738 -18.647 1.00 87.00 194 ASP A C 1
ATOM 1586 O O . ASP A 1 194 ? 10.993 12.207 -19.106 1.00 87.00 194 ASP A O 1
ATOM 1590 N N . ASN A 1 195 ? 13.090 12.498 -18.370 1.00 87.88 195 ASN A N 1
ATOM 1591 C CA . ASN A 1 195 ? 13.212 13.918 -18.699 1.00 87.88 195 ASN A CA 1
ATOM 1592 C C . ASN A 1 195 ? 14.469 14.230 -19.532 1.00 87.88 195 ASN A C 1
ATOM 1594 O O . ASN A 1 195 ? 14.780 15.402 -19.739 1.00 87.88 195 ASN A O 1
ATOM 1598 N N . THR A 1 196 ? 15.178 13.208 -20.023 1.00 86.56 196 THR A N 1
ATOM 1599 C CA . THR A 1 196 ? 16.388 13.374 -20.841 1.00 86.56 196 THR A CA 1
ATOM 1600 C C . THR A 1 196 ? 16.082 13.895 -22.246 1.00 86.56 196 THR A C 1
ATOM 1602 O O . THR A 1 196 ? 16.918 14.571 -22.844 1.00 86.56 196 THR A O 1
ATOM 1605 N N . GLY A 1 197 ? 14.886 13.604 -22.773 1.00 84.12 197 GLY A N 1
ATOM 1606 C CA . GLY A 1 197 ? 14.484 13.958 -24.138 1.00 84.12 197 GLY A CA 1
ATOM 1607 C C . GLY A 1 197 ? 15.175 13.128 -25.227 1.00 84.12 197 GLY A C 1
ATOM 1608 O O . GLY A 1 197 ? 15.111 13.498 -26.399 1.00 84.12 197 GLY A O 1
ATOM 1609 N N . ILE A 1 198 ? 15.843 12.035 -24.849 1.00 90.62 198 ILE A N 1
ATOM 1610 C CA . ILE A 1 198 ? 16.512 11.101 -25.758 1.00 90.62 198 ILE A CA 1
ATOM 1611 C C . ILE A 1 198 ? 15.496 10.043 -26.208 1.00 90.62 198 ILE A C 1
ATOM 1613 O O . ILE A 1 198 ? 14.718 9.544 -25.400 1.00 90.62 198 ILE A O 1
ATOM 1617 N N . MET A 1 199 ? 15.478 9.717 -27.505 1.00 92.38 199 MET A N 1
ATOM 1618 C CA . MET A 1 199 ? 14.547 8.721 -28.054 1.00 92.38 199 MET A CA 1
ATOM 1619 C C . MET A 1 199 ? 15.031 7.288 -27.823 1.00 92.38 199 MET A C 1
ATOM 1621 O O . MET A 1 199 ? 14.214 6.387 -27.671 1.00 92.38 199 MET A O 1
ATOM 1625 N N . GLU A 1 200 ? 16.346 7.081 -27.807 1.00 94.88 200 GLU A N 1
ATOM 1626 C CA . GLU A 1 200 ? 16.999 5.831 -27.432 1.00 94.88 200 GLU A CA 1
ATOM 1627 C C . GLU A 1 200 ? 17.038 5.690 -25.900 1.00 94.88 200 GLU A C 1
ATOM 1629 O O . GLU A 1 200 ? 17.979 6.102 -25.221 1.00 94.88 200 GLU A O 1
ATOM 1634 N N . ASP A 1 201 ? 15.976 5.122 -25.344 1.00 91.81 201 ASP A N 1
ATOM 1635 C CA . ASP A 1 201 ? 15.664 5.081 -23.919 1.00 91.81 201 ASP A CA 1
ATOM 1636 C C . ASP A 1 201 ? 15.855 3.680 -23.309 1.00 91.81 201 ASP A C 1
ATOM 1638 O O . ASP A 1 201 ? 14.983 3.140 -22.624 1.00 91.81 201 ASP A O 1
ATOM 1642 N N . ASP A 1 202 ? 17.040 3.095 -23.502 1.00 93.62 202 ASP A N 1
ATOM 1643 C CA . ASP A 1 202 ? 17.382 1.733 -23.046 1.00 93.62 202 ASP A CA 1
ATOM 1644 C C . ASP A 1 202 ? 17.112 1.492 -21.547 1.00 93.62 202 ASP A C 1
ATOM 1646 O O . ASP A 1 202 ? 16.842 0.367 -21.114 1.00 93.62 202 ASP A O 1
ATOM 1650 N N . HIS A 1 203 ? 17.142 2.551 -20.737 1.00 91.25 203 HIS A N 1
ATOM 1651 C CA . HIS A 1 203 ? 16.795 2.507 -19.318 1.00 91.25 203 HIS A CA 1
ATOM 1652 C C . HIS A 1 203 ? 15.307 2.175 -19.087 1.00 91.25 203 HIS A C 1
ATOM 1654 O O . HIS A 1 203 ? 14.988 1.376 -18.205 1.00 91.25 203 HIS A O 1
ATOM 1660 N N . ARG A 1 204 ? 14.393 2.716 -19.904 1.00 94.31 204 ARG A N 1
ATOM 1661 C CA . ARG A 1 204 ? 12.956 2.409 -19.856 1.00 94.31 204 ARG A CA 1
ATOM 1662 C C . ARG A 1 204 ? 12.656 1.037 -20.461 1.00 94.31 204 ARG A C 1
ATOM 1664 O O . ARG A 1 204 ? 11.808 0.320 -19.935 1.00 94.31 204 ARG A O 1
ATOM 1671 N N . VAL A 1 205 ? 13.401 0.615 -21.485 1.00 96.12 205 VAL A N 1
ATOM 1672 C CA . VAL A 1 205 ? 13.349 -0.777 -21.977 1.00 96.12 205 VAL A CA 1
ATOM 1673 C C . VAL A 1 205 ? 13.739 -1.757 -20.865 1.00 96.12 205 VAL A C 1
ATOM 1675 O O . VAL A 1 205 ? 13.009 -2.712 -20.597 1.00 96.12 205 VAL A O 1
ATOM 1678 N N . SER A 1 206 ? 14.844 -1.483 -20.165 1.00 96.06 206 SER A N 1
ATOM 1679 C CA . SER A 1 206 ? 15.326 -2.300 -19.042 1.00 96.06 206 SER A CA 1
ATOM 1680 C C . SER A 1 206 ? 14.325 -2.334 -17.883 1.00 96.06 206 SER A C 1
ATOM 1682 O O . SER A 1 206 ? 14.114 -3.388 -17.283 1.00 96.06 206 SER A O 1
ATOM 1684 N N . TYR A 1 207 ? 13.666 -1.204 -17.596 1.00 96.88 207 TYR A N 1
ATOM 1685 C CA . TYR A 1 207 ? 12.571 -1.129 -16.626 1.00 96.88 207 TYR A CA 1
ATOM 1686 C C . TYR A 1 207 ? 11.452 -2.116 -16.974 1.00 96.88 207 TYR A C 1
ATOM 1688 O O . TYR A 1 207 ? 11.138 -2.990 -16.167 1.00 96.88 207 TYR A O 1
ATOM 1696 N N . TYR A 1 208 ? 10.899 -2.034 -18.190 1.00 98.25 208 TYR A N 1
ATOM 1697 C CA . TYR A 1 208 ? 9.800 -2.913 -18.595 1.00 98.25 208 TYR A CA 1
ATOM 1698 C C . TYR A 1 208 ? 10.208 -4.385 -18.606 1.00 98.25 208 TYR A C 1
ATOM 1700 O O . TYR A 1 208 ? 9.454 -5.223 -18.121 1.00 98.25 208 TYR A O 1
ATOM 1708 N N . GLN A 1 209 ? 11.407 -4.716 -19.095 1.00 98.38 209 GLN A N 1
ATOM 1709 C CA . GLN A 1 209 ? 11.918 -6.090 -19.047 1.00 98.38 209 GLN A CA 1
ATOM 1710 C C . GLN A 1 209 ? 11.986 -6.621 -17.610 1.00 98.38 209 GLN A C 1
ATOM 1712 O O . GLN A 1 209 ? 11.549 -7.743 -17.350 1.00 98.38 209 GLN A O 1
ATOM 1717 N N . GLY A 1 210 ? 12.494 -5.815 -16.674 1.00 98.31 210 GLY A N 1
ATOM 1718 C CA . GLY A 1 210 ? 12.575 -6.180 -15.264 1.00 98.31 210 GLY A CA 1
ATOM 1719 C C . GLY A 1 210 ? 11.202 -6.408 -14.635 1.00 98.31 210 GLY A C 1
ATOM 1720 O O . GLY A 1 210 ? 10.981 -7.454 -14.027 1.00 98.31 210 GLY A O 1
ATOM 1721 N N . TYR A 1 211 ? 10.276 -5.456 -14.779 1.00 98.44 211 TYR A N 1
ATOM 1722 C CA . TYR A 1 211 ? 8.948 -5.550 -14.161 1.00 98.44 211 TYR A CA 1
ATOM 1723 C C . TYR A 1 211 ? 8.100 -6.668 -14.779 1.00 98.44 211 TYR A C 1
ATOM 1725 O O . TYR A 1 211 ? 7.477 -7.424 -14.040 1.00 98.44 211 TYR A O 1
ATOM 1733 N N . LEU A 1 212 ? 8.139 -6.857 -16.104 1.00 98.56 212 LEU A N 1
ATOM 1734 C CA . LEU A 1 212 ? 7.450 -7.977 -16.758 1.00 98.56 212 LEU A CA 1
ATOM 1735 C C . LEU A 1 212 ? 8.012 -9.335 -16.318 1.00 98.56 212 LEU A C 1
ATOM 1737 O O . LEU A 1 212 ? 7.244 -10.272 -16.113 1.00 98.56 212 LEU A O 1
ATOM 1741 N N . SER A 1 213 ? 9.332 -9.441 -16.129 1.00 98.50 213 SER A N 1
ATOM 1742 C CA . SER A 1 213 ? 9.949 -10.664 -15.594 1.00 98.50 213 SER A CA 1
ATOM 1743 C C . SER A 1 213 ? 9.514 -10.923 -14.149 1.00 98.50 213 SER A C 1
ATOM 1745 O O . SER A 1 213 ? 9.190 -12.050 -13.798 1.00 98.50 213 SER A O 1
ATOM 1747 N N . ALA A 1 214 ? 9.435 -9.878 -13.321 1.00 98.38 214 ALA A N 1
ATOM 1748 C CA . ALA A 1 214 ? 8.949 -9.999 -11.950 1.00 98.38 214 ALA A CA 1
ATOM 1749 C C . ALA A 1 214 ? 7.478 -10.446 -11.879 1.00 98.38 214 ALA A C 1
ATOM 1751 O O . ALA A 1 214 ? 7.138 -11.235 -11.000 1.00 98.38 214 ALA A O 1
ATOM 1752 N N . CYS A 1 215 ? 6.627 -9.988 -12.805 1.00 97.38 215 CYS A N 1
ATOM 1753 C CA . CYS A 1 215 ? 5.248 -10.468 -12.932 1.00 97.38 215 CYS A CA 1
ATOM 1754 C C . CYS A 1 215 ? 5.176 -11.935 -13.369 1.00 97.38 215 CYS A C 1
ATOM 1756 O O 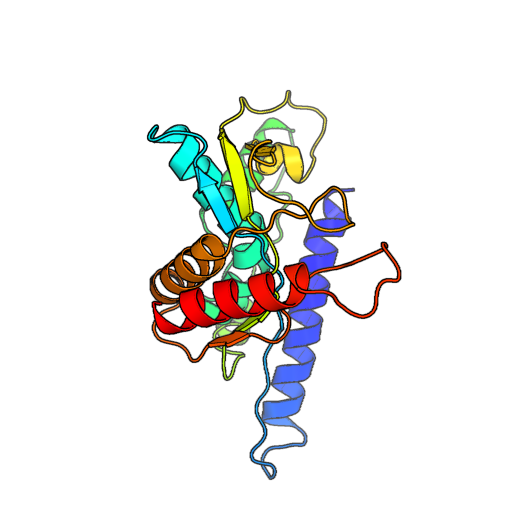. CYS A 1 215 ? 4.329 -12.667 -12.875 1.00 97.38 215 CYS A O 1
ATOM 1758 N N . LEU A 1 216 ? 6.048 -12.367 -14.287 1.00 97.56 216 LEU A N 1
ATOM 1759 C CA . LEU A 1 216 ? 6.104 -13.760 -14.743 1.00 97.56 216 LEU A CA 1
ATOM 1760 C C . LEU A 1 216 ? 6.505 -14.731 -13.617 1.00 97.56 216 LEU A C 1
ATOM 1762 O O . LEU A 1 216 ? 6.057 -15.875 -13.609 1.00 97.56 216 LEU A O 1
ATOM 1766 N N . ASP A 1 217 ? 7.347 -14.276 -12.687 1.00 96.81 217 ASP A N 1
ATOM 1767 C CA . ASP A 1 217 ? 7.855 -15.062 -11.555 1.00 96.81 217 ASP A CA 1
ATOM 1768 C C . ASP A 1 217 ? 6.922 -15.088 -10.321 1.00 96.81 217 ASP A C 1
ATOM 1770 O O . ASP A 1 217 ? 7.220 -15.797 -9.344 1.00 96.81 217 ASP A O 1
ATOM 1774 N N . ALA A 1 218 ? 5.876 -14.255 -10.304 1.00 91.44 218 ALA A N 1
ATOM 1775 C CA . ALA A 1 218 ? 4.929 -14.111 -9.193 1.00 91.44 218 ALA A CA 1
ATOM 1776 C C . ALA A 1 218 ? 3.905 -15.255 -9.161 1.00 91.44 218 ALA A C 1
ATOM 1778 O O . ALA A 1 218 ? 3.675 -15.777 -8.044 1.00 91.44 218 ALA A O 1
#

Organism: Anoplophora glabripennis (NCBI:txid217634)

Secondary structure (DSSP, 8-state):
-HHHHHHHHHHHHHHHHHHHHHIIIII-TTS------EEE--EEEESSSSHHHHHHHHHHHIIIIIHHHHHHHTSS--HHHHHHHHHHHHHTT-SS-SSPPPPHHHHHHHTT--SSEEEE---EEEEEE-PPPPTT---HHHHH-EEEE--TTS---SSTT----HHHHHHHHHHHHHHH-S--EEEEE------S--S--HHHHHHHHHHHHHHHT-